Protein AF-A0A2A2K748-F1 (afdb_monomer_lite)

Sequence (245 aa):
MKVTNCFAIPFNENSRDVELDDTFNQQMIQMLKRATPTEQPVGWFYTSSDVTENCLIFHDYYNRILSDVAARKESPPLVLLTLDTTFQTDNKSRMPVRAYLRTKAGIPGGKDPHCAIFNPLKVELDAFPGECVAMKLITNALDSKRREVTMENGLEQLEKSTGQIIEWLERLLKYVNEVLSRDELPADATMGRKLIDIVNTAATHMQTEKLDSLVKNTLRDYMMISYLANLTKTQLQVHERMVSI

Organism: NCBI:txid2018661

Structure (mmCIF, N/CA/C/O backbone):
data_AF-A0A2A2K748-F1
#
_entry.id   AF-A0A2A2K748-F1
#
loop_
_atom_site.group_PDB
_atom_site.id
_atom_site.type_symbol
_atom_site.label_atom_id
_atom_site.label_alt_id
_atom_site.label_comp_id
_atom_site.label_asym_id
_atom_site.label_entity_id
_atom_site.label_seq_id
_atom_site.pdbx_PDB_ins_code
_atom_site.Cartn_x
_atom_site.Cartn_y
_atom_site.Cartn_z
_atom_site.occupancy
_atom_site.B_iso_or_equiv
_atom_site.auth_seq_id
_atom_site.auth_comp_id
_atom_site.auth_asym_id
_atom_site.auth_atom_id
_atom_site.pdbx_PDB_model_num
ATOM 1 N N . MET A 1 1 ? 14.940 -6.716 -0.470 1.00 78.56 1 MET A N 1
ATOM 2 C CA . MET A 1 1 ? 14.864 -5.620 -1.460 1.00 78.56 1 MET A CA 1
ATOM 3 C C . MET A 1 1 ? 13.489 -4.988 -1.327 1.00 78.56 1 MET A C 1
ATOM 5 O O . MET A 1 1 ? 12.531 -5.744 -1.263 1.00 78.56 1 MET A O 1
ATOM 9 N N . LYS A 1 2 ? 13.392 -3.660 -1.207 1.00 87.06 2 LYS A N 1
ATOM 10 C CA . LYS A 1 2 ? 12.119 -2.935 -1.067 1.00 87.06 2 LYS A CA 1
ATOM 11 C C . LYS A 1 2 ? 12.001 -1.956 -2.232 1.00 87.06 2 LYS A C 1
ATOM 13 O O . LYS A 1 2 ? 12.946 -1.211 -2.477 1.00 87.06 2 LYS A O 1
ATOM 18 N N . VAL A 1 3 ? 10.886 -2.007 -2.953 1.00 90.75 3 VAL A N 1
ATOM 19 C CA . VAL A 1 3 ? 10.561 -1.069 -4.036 1.00 90.75 3 VAL A CA 1
ATOM 20 C C . VAL A 1 3 ? 9.587 -0.048 -3.458 1.00 90.75 3 VAL A C 1
ATOM 22 O O . VAL A 1 3 ? 8.526 -0.435 -2.981 1.00 90.75 3 VAL A O 1
ATOM 25 N N . THR A 1 4 ? 9.976 1.225 -3.430 1.00 90.56 4 THR A N 1
ATOM 26 C CA . THR A 1 4 ? 9.207 2.320 -2.806 1.00 90.56 4 THR A CA 1
ATOM 27 C C . THR A 1 4 ? 8.507 3.214 -3.822 1.00 90.56 4 THR A C 1
ATOM 29 O O . THR A 1 4 ? 7.473 3.792 -3.508 1.00 90.56 4 THR A O 1
ATOM 32 N N . ASN A 1 5 ? 9.054 3.327 -5.033 1.00 91.69 5 ASN A N 1
ATOM 33 C CA . ASN A 1 5 ? 8.565 4.234 -6.062 1.00 91.69 5 ASN A CA 1
ATOM 34 C C . ASN A 1 5 ? 8.748 3.629 -7.464 1.00 91.69 5 ASN A C 1
ATOM 36 O O . ASN A 1 5 ? 9.614 2.775 -7.675 1.00 91.69 5 ASN A O 1
ATOM 40 N N . CYS A 1 6 ? 7.931 4.065 -8.422 1.00 92.69 6 CYS A N 1
ATOM 41 C CA . CYS A 1 6 ? 8.003 3.663 -9.823 1.00 92.69 6 CYS A CA 1
ATOM 42 C C . CYS A 1 6 ? 7.452 4.767 -10.739 1.00 92.69 6 CYS A C 1
ATOM 44 O O . CYS A 1 6 ? 6.669 5.612 -10.313 1.00 92.69 6 CYS A O 1
ATOM 46 N N . PHE A 1 7 ? 7.855 4.755 -12.009 1.00 94.00 7 PHE A N 1
ATOM 47 C CA . PHE A 1 7 ? 7.335 5.655 -13.036 1.00 94.00 7 PHE A CA 1
ATOM 48 C C . PHE A 1 7 ? 7.226 4.919 -14.371 1.00 94.00 7 PHE A C 1
ATOM 50 O O . PHE A 1 7 ? 7.994 3.996 -14.638 1.00 94.00 7 PHE A O 1
ATOM 57 N N . ALA A 1 8 ? 6.264 5.317 -15.201 1.00 92.31 8 ALA A N 1
ATOM 58 C CA . ALA A 1 8 ? 6.065 4.738 -16.524 1.00 92.31 8 ALA A CA 1
ATOM 59 C C . ALA A 1 8 ? 6.861 5.504 -17.589 1.00 92.31 8 ALA A C 1
ATOM 61 O O . ALA A 1 8 ? 7.067 6.713 -17.473 1.00 92.31 8 ALA A O 1
ATOM 62 N N . ILE A 1 9 ? 7.275 4.790 -18.634 1.00 91.31 9 ILE A N 1
ATOM 63 C CA . ILE A 1 9 ? 8.022 5.332 -19.771 1.00 91.31 9 ILE A CA 1
ATOM 64 C C . ILE A 1 9 ? 7.273 4.956 -21.049 1.00 91.31 9 ILE A C 1
ATOM 66 O O . ILE A 1 9 ? 6.822 3.813 -21.155 1.00 91.31 9 ILE A O 1
ATOM 70 N N . PRO A 1 10 ? 7.131 5.875 -22.018 1.00 88.94 10 PRO A N 1
ATOM 71 C CA . PRO A 1 10 ? 6.620 5.529 -23.335 1.00 88.94 10 PRO A CA 1
ATOM 72 C C . PRO A 1 10 ? 7.532 4.499 -24.011 1.00 88.94 10 PRO A C 1
ATOM 74 O O . PRO A 1 10 ? 8.745 4.690 -24.100 1.00 88.94 10 PRO A O 1
ATOM 77 N N . PHE A 1 11 ? 6.944 3.415 -24.501 1.00 87.00 11 PHE A N 1
ATOM 78 C CA . PHE A 1 11 ? 7.646 2.395 -25.271 1.00 87.00 11 PHE A CA 1
ATOM 79 C C . PHE A 1 11 ? 6.790 1.971 -26.462 1.00 87.00 11 PHE A C 1
ATOM 81 O O . PHE A 1 11 ? 5.563 2.104 -26.435 1.00 87.00 11 PHE A O 1
ATOM 88 N N . ASN A 1 12 ? 7.440 1.466 -27.505 1.00 84.69 12 ASN A N 1
ATOM 89 C CA . ASN A 1 12 ? 6.781 0.906 -28.675 1.00 84.69 12 ASN A CA 1
ATOM 90 C C . ASN A 1 12 ? 7.242 -0.540 -28.875 1.00 84.69 12 ASN A C 1
ATOM 92 O O . ASN A 1 12 ? 8.438 -0.825 -28.882 1.00 84.69 12 ASN A O 1
ATOM 96 N N . GLU A 1 13 ? 6.280 -1.447 -29.030 1.00 77.94 13 GLU A N 1
ATOM 97 C CA . GLU A 1 13 ? 6.512 -2.887 -29.193 1.00 77.94 13 GLU A CA 1
ATOM 98 C C . GLU A 1 13 ? 6.052 -3.398 -30.572 1.00 77.94 13 GLU A C 1
ATOM 100 O O . GLU A 1 13 ? 5.964 -4.604 -30.801 1.00 77.94 13 GLU A O 1
ATOM 105 N N . ASN A 1 14 ? 5.749 -2.501 -31.520 1.00 72.56 14 ASN A N 1
ATOM 106 C CA . ASN A 1 14 ? 5.278 -2.878 -32.852 1.00 72.56 14 ASN A CA 1
ATOM 107 C C . ASN A 1 14 ? 6.385 -3.557 -33.689 1.00 72.56 14 ASN A C 1
ATOM 109 O O . ASN A 1 14 ? 7.017 -2.943 -34.533 1.00 72.56 14 ASN A O 1
ATOM 113 N N . SER A 1 15 ? 6.531 -4.869 -33.478 1.00 55.97 15 SER A N 1
ATOM 114 C CA . SER A 1 15 ? 7.204 -5.892 -34.296 1.00 55.97 15 SER A CA 1
ATOM 115 C C . SER A 1 15 ? 8.649 -5.607 -34.749 1.00 55.97 15 SER A C 1
ATOM 117 O O . SER A 1 15 ? 8.891 -4.959 -35.762 1.00 55.97 15 SER A O 1
ATOM 119 N N . ARG A 1 16 ? 9.580 -6.293 -34.066 1.00 60.22 16 ARG A N 1
ATOM 120 C CA . ARG A 1 16 ? 11.051 -6.394 -34.232 1.00 60.22 16 ARG A CA 1
ATOM 121 C C . ARG A 1 16 ? 11.885 -5.229 -33.720 1.00 60.22 16 ARG A C 1
ATOM 123 O O . ARG A 1 16 ? 12.902 -5.506 -33.089 1.00 60.22 16 ARG A O 1
ATOM 130 N N . ASP A 1 17 ? 11.436 -3.995 -33.897 1.00 67.56 17 ASP A N 1
ATOM 131 C CA . ASP A 1 17 ? 12.145 -2.832 -33.364 1.00 67.56 17 ASP A CA 1
ATOM 132 C C . ASP A 1 17 ? 11.435 -2.338 -32.106 1.00 67.56 17 ASP A C 1
ATOM 134 O O . ASP A 1 17 ? 10.442 -1.615 -32.140 1.00 67.56 17 ASP A O 1
ATOM 138 N N . VAL A 1 18 ? 11.928 -2.828 -30.970 1.00 76.12 18 VAL A N 1
ATOM 139 C CA . VAL A 1 18 ? 11.492 -2.383 -29.652 1.00 76.12 18 VAL A CA 1
ATOM 140 C C . VAL A 1 18 ? 12.181 -1.058 -29.348 1.00 76.12 18 VAL A C 1
ATOM 142 O O . VAL A 1 18 ? 13.404 -1.008 -29.210 1.00 76.12 18 VAL A O 1
ATOM 145 N N . GLU A 1 19 ? 11.397 0.007 -29.215 1.00 81.69 19 GLU A N 1
ATOM 146 C CA . GLU A 1 19 ? 11.906 1.351 -28.946 1.00 81.69 19 GLU A CA 1
ATOM 147 C C . GLU A 1 19 ? 11.495 1.819 -27.548 1.00 81.69 19 GLU A C 1
ATOM 149 O O . GLU A 1 19 ? 10.339 1.695 -27.135 1.00 81.69 19 GLU A O 1
ATOM 154 N N . LEU A 1 20 ? 12.462 2.380 -26.822 1.00 86.44 20 LEU A N 1
ATOM 155 C CA . LEU A 1 20 ? 12.275 2.988 -25.509 1.00 86.44 20 LEU A CA 1
ATOM 156 C C . LEU A 1 20 ? 12.915 4.376 -25.529 1.00 86.44 20 LEU A C 1
ATOM 158 O O . LEU A 1 20 ? 14.042 4.536 -26.004 1.00 86.44 20 LEU A O 1
ATOM 162 N N . ASP A 1 21 ? 12.203 5.376 -25.011 1.00 89.56 21 ASP A N 1
ATOM 163 C CA . ASP A 1 21 ? 12.726 6.739 -24.905 1.00 89.56 21 ASP A CA 1
ATOM 164 C C . ASP A 1 21 ? 13.799 6.845 -23.805 1.00 89.56 21 ASP A C 1
ATOM 166 O O . ASP A 1 21 ? 13.522 7.102 -22.627 1.00 89.56 21 ASP A O 1
ATOM 170 N N . ASP A 1 22 ? 15.053 6.622 -24.203 1.00 89.31 22 ASP A N 1
ATOM 171 C CA . ASP A 1 22 ? 16.216 6.694 -23.317 1.00 89.31 22 ASP A CA 1
ATOM 172 C C . ASP A 1 22 ? 16.423 8.099 -22.736 1.00 89.31 22 ASP A C 1
ATOM 174 O O . ASP A 1 22 ? 16.821 8.244 -21.578 1.00 89.31 22 ASP A O 1
ATOM 178 N N . THR A 1 23 ? 16.087 9.140 -23.502 1.00 91.25 23 THR A N 1
ATOM 179 C CA . THR A 1 23 ? 16.258 10.531 -23.063 1.00 91.25 23 THR A CA 1
ATOM 180 C C . THR A 1 23 ? 15.302 10.839 -21.918 1.00 91.25 23 THR A C 1
ATOM 182 O O . THR A 1 23 ? 15.720 11.365 -20.883 1.00 91.25 23 THR A O 1
ATOM 185 N N . PHE A 1 24 ? 14.032 10.456 -22.069 1.00 92.88 24 PHE A N 1
ATOM 186 C CA . PHE A 1 24 ? 13.032 10.608 -21.017 1.00 92.88 24 PHE A CA 1
ATOM 187 C C . PHE A 1 24 ? 13.397 9.801 -19.766 1.00 92.88 24 PHE A C 1
ATOM 189 O O . PHE A 1 24 ? 13.332 10.322 -18.649 1.00 92.88 24 PHE A O 1
ATOM 196 N N . ASN A 1 25 ? 13.841 8.551 -19.939 1.00 92.12 25 ASN A N 1
ATOM 197 C CA . ASN A 1 25 ? 14.243 7.696 -18.824 1.00 92.12 25 ASN A CA 1
ATOM 198 C C . ASN A 1 25 ? 15.382 8.321 -18.002 1.00 92.12 25 ASN A C 1
ATOM 200 O O . ASN A 1 25 ? 15.286 8.443 -16.778 1.00 92.12 25 ASN A O 1
ATOM 204 N N . GLN A 1 26 ? 16.446 8.778 -18.669 1.00 90.75 26 GLN A N 1
ATOM 205 C CA . GLN A 1 26 ? 17.588 9.403 -18.002 1.00 90.75 26 GLN A CA 1
ATOM 206 C C . GLN A 1 26 ? 17.195 10.689 -17.266 1.00 90.75 26 GLN A C 1
ATOM 208 O O . GLN A 1 26 ? 17.622 10.895 -16.127 1.00 90.75 26 GLN A O 1
ATOM 213 N N . GLN A 1 27 ? 16.355 11.532 -17.875 1.00 92.75 27 GLN A N 1
ATOM 214 C CA . GLN A 1 27 ? 15.842 12.743 -17.230 1.00 92.75 27 GLN A CA 1
ATOM 215 C C . GLN A 1 27 ? 15.045 12.409 -15.964 1.00 92.75 27 GLN A C 1
ATOM 217 O O . GLN A 1 27 ? 15.285 13.005 -14.912 1.00 92.75 27 GLN A O 1
ATOM 222 N N . MET A 1 28 ? 14.154 11.418 -16.027 1.00 92.50 28 MET A N 1
ATOM 223 C CA . MET A 1 28 ? 13.339 11.021 -14.880 1.00 92.50 28 MET A CA 1
ATOM 224 C C . MET A 1 28 ? 14.184 10.434 -13.744 1.00 92.50 28 MET A C 1
ATOM 226 O O . MET A 1 28 ? 14.001 10.804 -12.583 1.00 92.50 28 MET A O 1
ATOM 230 N N . ILE A 1 29 ? 15.169 9.585 -14.062 1.00 90.06 29 ILE A N 1
ATOM 231 C CA . ILE A 1 29 ? 16.117 9.053 -13.070 1.00 90.06 29 ILE A CA 1
ATOM 232 C C . ILE A 1 29 ? 16.878 10.197 -12.386 1.00 90.06 29 ILE A C 1
ATOM 234 O O . ILE A 1 29 ? 17.038 10.185 -11.164 1.00 90.06 29 ILE A O 1
ATOM 238 N N . GLN A 1 30 ? 17.328 11.206 -13.138 1.00 90.25 30 GLN A N 1
ATOM 239 C CA . GLN A 1 30 ? 18.006 12.375 -12.567 1.00 90.25 30 GLN A CA 1
ATOM 240 C C . GLN A 1 30 ? 17.080 13.204 -11.667 1.00 90.25 30 GLN A C 1
ATOM 242 O O . GLN A 1 30 ? 17.504 13.639 -10.593 1.00 90.25 30 GLN A O 1
ATOM 247 N N . MET A 1 31 ? 15.820 13.402 -12.066 1.00 92.12 31 MET A N 1
ATOM 248 C CA . MET A 1 31 ? 14.825 14.116 -11.261 1.00 92.12 31 MET A CA 1
ATOM 249 C C . MET A 1 31 ? 14.523 13.387 -9.951 1.00 92.12 31 MET A C 1
ATOM 251 O O . MET A 1 31 ? 14.569 14.009 -8.888 1.00 92.12 31 MET A O 1
ATOM 255 N N . LEU A 1 32 ? 14.290 12.073 -10.005 1.00 91.81 32 LEU A N 1
ATOM 256 C CA . LEU A 1 32 ? 14.062 11.255 -8.813 1.00 91.81 32 LEU A CA 1
ATOM 257 C C . LEU A 1 32 ? 15.288 11.249 -7.904 1.00 91.81 32 LEU A C 1
ATOM 259 O O . LEU A 1 32 ? 15.157 11.501 -6.715 1.00 91.81 32 LEU A O 1
ATOM 263 N N . LYS A 1 33 ? 16.499 11.113 -8.453 1.00 89.50 33 LYS A N 1
ATOM 264 C CA . LYS A 1 33 ? 17.737 11.196 -7.664 1.00 89.50 33 LYS A CA 1
ATOM 265 C C . LYS A 1 33 ? 17.924 12.555 -6.978 1.00 89.50 33 LYS A C 1
ATOM 267 O O . LYS A 1 33 ? 18.552 12.626 -5.924 1.00 89.50 33 LYS A O 1
ATOM 272 N N . ARG A 1 34 ? 17.398 13.640 -7.558 1.00 91.44 34 ARG A N 1
ATOM 273 C CA . ARG A 1 34 ? 17.403 14.973 -6.934 1.00 91.44 34 ARG A CA 1
ATOM 274 C C . ARG A 1 34 ? 16.352 15.097 -5.828 1.00 91.44 34 ARG A C 1
ATOM 276 O O . ARG A 1 34 ? 16.629 15.752 -4.827 1.00 91.44 34 ARG A O 1
ATOM 283 N N . ALA A 1 35 ? 15.173 14.507 -6.012 1.00 93.50 35 ALA A N 1
ATOM 284 C CA . ALA A 1 35 ? 14.092 14.531 -5.027 1.00 93.50 35 ALA A CA 1
ATOM 285 C C . ALA A 1 35 ? 14.378 13.608 -3.830 1.00 93.50 35 ALA A C 1
ATOM 287 O O . ALA A 1 35 ? 14.216 14.012 -2.680 1.00 93.50 35 ALA A O 1
ATOM 288 N N . THR A 1 36 ? 14.852 12.393 -4.101 1.00 91.00 36 THR A N 1
ATOM 289 C CA . THR A 1 36 ? 15.132 11.333 -3.128 1.00 91.00 36 THR A CA 1
ATOM 290 C C . THR A 1 36 ? 16.522 10.721 -3.379 1.00 91.00 36 THR A C 1
ATOM 292 O O . THR A 1 36 ? 16.648 9.637 -3.947 1.00 91.00 36 THR A O 1
ATOM 295 N N . PRO A 1 37 ? 17.614 11.363 -2.909 1.00 88.12 37 PRO A N 1
ATOM 296 C CA . PRO A 1 37 ? 18.990 10.913 -3.177 1.00 88.12 37 PRO A CA 1
ATOM 297 C C . PRO A 1 37 ? 19.349 9.527 -2.626 1.00 88.12 37 PRO A C 1
ATOM 299 O O . PRO A 1 37 ? 20.361 8.946 -3.017 1.00 88.12 37 PRO A O 1
ATOM 302 N N . THR A 1 38 ? 18.560 9.017 -1.679 1.00 88.12 38 THR A N 1
ATOM 303 C CA . THR A 1 38 ? 18.722 7.687 -1.080 1.00 88.12 38 THR A CA 1
ATOM 304 C C . THR A 1 38 ? 18.179 6.568 -1.960 1.00 88.12 38 THR A C 1
ATOM 306 O O . THR A 1 38 ? 18.534 5.408 -1.752 1.00 88.12 38 THR A O 1
ATOM 309 N N . GLU A 1 39 ? 17.296 6.893 -2.904 1.00 87.75 39 GLU A N 1
ATOM 310 C CA . GLU A 1 39 ? 16.703 5.921 -3.811 1.00 87.75 39 GLU A CA 1
ATOM 311 C C . GLU A 1 39 ? 17.620 5.689 -5.013 1.00 87.75 39 GLU A C 1
ATOM 313 O O . GLU A 1 39 ? 18.270 6.596 -5.537 1.00 87.75 39 GLU A O 1
ATOM 318 N N . GLN A 1 40 ? 17.677 4.437 -5.453 1.00 87.38 40 GLN A N 1
ATOM 319 C CA . GLN A 1 40 ? 18.393 4.034 -6.655 1.00 87.38 40 GLN A CA 1
ATOM 320 C C . GLN A 1 40 ? 17.462 3.188 -7.521 1.00 87.38 40 GLN A C 1
ATOM 322 O O . GLN A 1 40 ? 16.589 2.514 -6.968 1.00 87.38 40 GLN A O 1
ATOM 327 N N . PRO A 1 41 ? 17.626 3.185 -8.853 1.00 89.62 41 PRO A N 1
ATOM 328 C CA . PRO A 1 41 ? 16.868 2.281 -9.700 1.00 89.62 41 PRO A CA 1
ATOM 329 C C . PRO A 1 41 ? 17.209 0.832 -9.334 1.00 89.62 41 PRO A C 1
ATOM 331 O O . PRO A 1 41 ? 18.349 0.515 -8.990 1.00 89.62 41 PRO A O 1
ATOM 334 N N . VAL A 1 42 ? 16.211 -0.045 -9.377 1.00 90.50 42 VAL A N 1
ATOM 335 C CA . VAL A 1 42 ? 16.357 -1.438 -8.926 1.00 90.50 42 VAL A CA 1
ATOM 336 C C . VAL A 1 42 ? 15.735 -2.467 -9.873 1.00 90.50 42 VAL A C 1
ATOM 338 O O . VAL A 1 42 ? 15.889 -3.673 -9.689 1.00 90.50 42 VAL A O 1
ATOM 341 N N . GLY A 1 43 ? 15.001 -2.007 -10.880 1.00 92.44 43 GLY A N 1
ATOM 342 C CA . GLY A 1 43 ? 14.133 -2.856 -11.675 1.00 92.44 43 GLY A CA 1
ATOM 343 C C . GLY A 1 43 ? 13.355 -2.076 -12.717 1.00 92.44 43 GLY A C 1
ATOM 344 O O . GLY A 1 43 ? 13.455 -0.852 -12.800 1.00 92.44 43 GLY A O 1
ATOM 345 N N . TRP A 1 44 ? 12.551 -2.810 -13.472 1.00 93.25 44 TRP A N 1
ATOM 346 C CA . TRP A 1 44 ? 11.553 -2.278 -14.392 1.00 93.25 44 TRP A CA 1
ATOM 347 C C . TRP A 1 44 ? 10.280 -3.115 -14.287 1.00 93.25 44 TRP A C 1
ATOM 349 O O . TRP A 1 44 ? 10.303 -4.241 -13.779 1.00 93.25 44 TRP A O 1
ATOM 359 N N . PHE A 1 45 ? 9.159 -2.549 -14.724 1.00 93.19 45 PHE A N 1
ATOM 360 C CA . PHE A 1 45 ? 7.871 -3.227 -14.695 1.00 93.19 45 PHE A CA 1
ATOM 361 C C . PHE A 1 45 ? 7.204 -3.223 -16.067 1.00 93.19 45 PHE A C 1
ATOM 363 O O . PHE A 1 45 ? 7.477 -2.356 -16.894 1.00 93.19 45 PHE A O 1
ATOM 370 N N . TYR A 1 46 ? 6.332 -4.201 -16.296 1.00 89.88 46 TYR A N 1
ATOM 371 C CA . TYR A 1 46 ? 5.652 -4.403 -17.569 1.00 89.88 46 TYR A CA 1
ATOM 372 C C . TYR A 1 46 ? 4.227 -4.920 -17.358 1.00 89.88 46 TYR A C 1
ATOM 374 O O . TYR A 1 46 ? 3.975 -5.762 -16.495 1.00 89.88 46 TYR A O 1
ATOM 382 N N . THR A 1 47 ? 3.276 -4.399 -18.130 1.00 88.44 47 THR A N 1
ATOM 383 C CA . THR A 1 47 ? 1.841 -4.689 -17.989 1.00 88.44 47 THR A CA 1
ATOM 384 C C . THR A 1 47 ? 1.419 -5.876 -18.857 1.00 88.44 47 THR A C 1
ATOM 386 O O . THR A 1 47 ? 0.647 -5.718 -19.800 1.00 88.44 47 THR A O 1
ATOM 389 N N . SER A 1 48 ? 1.947 -7.060 -18.552 1.00 84.12 48 SER A N 1
ATOM 390 C CA . SER A 1 48 ? 1.565 -8.332 -19.178 1.00 84.12 48 SER A CA 1
ATOM 391 C C . SER A 1 48 ? 1.483 -9.438 -18.129 1.00 84.12 48 SER A C 1
ATOM 393 O O . SER A 1 48 ? 2.167 -9.389 -17.103 1.00 84.12 48 SER A O 1
ATOM 395 N N . SER A 1 49 ? 0.655 -10.453 -18.384 1.00 77.62 49 SER A N 1
ATOM 396 C CA . SER A 1 49 ? 0.544 -11.645 -17.536 1.00 77.62 49 SER A CA 1
ATOM 397 C C . SER A 1 49 ? 1.798 -12.521 -17.585 1.00 77.62 49 SER A C 1
ATOM 399 O O . SER A 1 49 ? 2.145 -13.147 -16.575 1.00 77.62 49 SER A O 1
ATOM 401 N N . ASP A 1 50 ? 2.466 -12.541 -18.742 1.00 79.94 50 ASP A N 1
ATOM 402 C CA . ASP A 1 50 ? 3.551 -13.460 -19.075 1.00 79.94 50 ASP A CA 1
ATOM 403 C C . ASP A 1 50 ? 4.776 -12.732 -19.640 1.00 79.94 50 ASP A C 1
ATOM 405 O O . ASP A 1 50 ? 4.687 -11.636 -20.203 1.00 79.94 50 ASP A O 1
ATOM 409 N N . VAL A 1 51 ? 5.937 -13.367 -19.466 1.00 84.62 51 VAL A N 1
ATOM 410 C CA . VAL A 1 51 ? 7.234 -12.860 -19.924 1.00 84.62 51 VAL A CA 1
ATOM 411 C C . VAL A 1 51 ? 7.389 -13.163 -21.415 1.00 84.62 51 VAL A C 1
ATOM 413 O O . VAL A 1 51 ? 7.457 -14.325 -21.811 1.00 84.62 51 VAL A O 1
ATOM 416 N N . THR A 1 52 ? 7.450 -12.116 -22.233 1.00 83.50 52 THR A N 1
ATOM 417 C CA . THR A 1 52 ? 7.642 -12.197 -23.689 1.00 83.50 52 THR A CA 1
ATOM 418 C C . THR A 1 52 ? 9.128 -12.207 -24.065 1.00 83.50 52 THR A C 1
ATOM 420 O O . THR A 1 52 ? 9.991 -11.870 -23.254 1.00 83.50 52 THR A O 1
ATOM 423 N N . GLU A 1 53 ? 9.459 -12.548 -25.313 1.00 81.06 53 GLU A N 1
ATOM 424 C CA . GLU A 1 53 ? 10.847 -12.520 -25.813 1.00 81.06 53 GLU A CA 1
ATOM 425 C C . GLU A 1 53 ? 11.461 -11.109 -25.752 1.00 81.06 53 GLU A C 1
ATOM 427 O O . GLU A 1 53 ? 12.630 -10.948 -25.393 1.00 81.06 53 GLU A O 1
ATOM 432 N N . ASN A 1 54 ? 10.646 -10.075 -25.986 1.00 83.25 54 ASN A N 1
ATOM 433 C CA . ASN A 1 54 ? 11.047 -8.667 -25.913 1.00 83.25 54 ASN A CA 1
ATOM 434 C C . ASN A 1 54 ? 11.533 -8.257 -24.513 1.00 83.25 54 ASN A C 1
ATOM 436 O O . ASN A 1 54 ? 12.322 -7.320 -24.377 1.00 83.25 54 ASN A O 1
ATOM 440 N N . CYS A 1 55 ? 11.142 -8.995 -23.465 1.00 86.69 55 CYS A N 1
ATOM 441 C CA . CYS A 1 55 ? 11.614 -8.749 -22.105 1.00 86.69 55 CYS A CA 1
ATOM 442 C C . CYS A 1 55 ? 13.138 -8.873 -21.982 1.00 86.69 55 CYS A C 1
ATOM 444 O O . CYS A 1 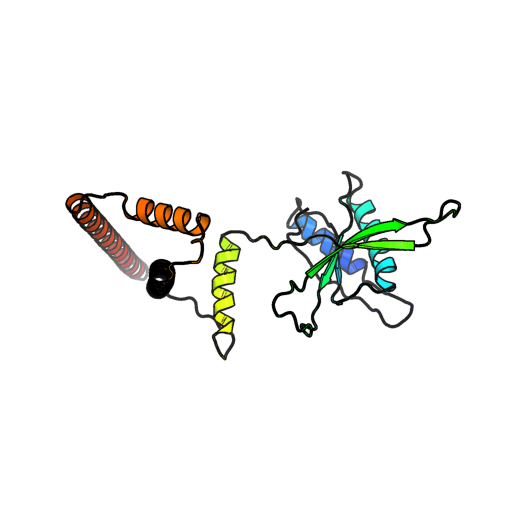55 ? 13.728 -8.207 -21.134 1.00 86.69 55 CYS A O 1
ATOM 446 N N . LEU A 1 56 ? 13.794 -9.686 -22.819 1.00 86.12 56 LEU A N 1
ATOM 447 C CA . LEU A 1 56 ? 15.256 -9.797 -22.844 1.00 86.12 56 LEU A CA 1
ATOM 448 C C . LEU A 1 56 ? 15.915 -8.475 -23.245 1.00 86.12 56 LEU A C 1
ATOM 450 O O . LEU A 1 56 ? 16.846 -8.034 -22.574 1.00 86.12 56 LEU A O 1
ATOM 454 N N . ILE A 1 57 ? 15.384 -7.828 -24.286 1.00 86.62 57 ILE A N 1
ATOM 455 C CA . ILE A 1 57 ? 15.906 -6.573 -24.841 1.00 86.62 57 ILE A CA 1
ATOM 456 C C . ILE A 1 57 ? 15.805 -5.464 -23.789 1.00 86.62 57 ILE A C 1
ATOM 458 O O . ILE A 1 57 ? 16.798 -4.803 -23.473 1.00 86.62 57 ILE A O 1
ATOM 462 N N . PHE A 1 58 ? 14.631 -5.314 -23.169 1.00 89.00 58 PHE A N 1
ATOM 463 C CA . PHE A 1 58 ? 14.430 -4.346 -22.089 1.00 89.00 58 PHE A CA 1
ATOM 464 C C . PHE A 1 58 ? 15.307 -4.644 -20.871 1.00 89.00 58 PHE A C 1
ATOM 466 O O . PHE A 1 58 ? 15.887 -3.737 -20.273 1.00 89.00 58 PHE A O 1
ATOM 473 N N . HIS A 1 59 ? 15.442 -5.919 -20.502 1.00 89.81 59 HIS A N 1
ATOM 474 C CA . HIS A 1 59 ? 16.256 -6.303 -19.359 1.00 89.81 59 HIS A CA 1
ATOM 475 C C . HIS A 1 59 ? 17.742 -5.998 -19.584 1.00 89.81 59 HIS A C 1
ATOM 477 O O . HIS A 1 59 ? 18.403 -5.530 -18.659 1.00 89.81 59 HIS A O 1
ATOM 483 N N . ASP A 1 60 ? 18.268 -6.208 -20.793 1.00 88.06 60 ASP A N 1
ATOM 484 C CA . ASP A 1 60 ? 19.642 -5.835 -21.139 1.00 88.06 60 ASP A CA 1
ATOM 485 C C . ASP A 1 60 ? 19.841 -4.308 -21.127 1.00 88.06 60 ASP A C 1
ATOM 487 O O . ASP A 1 60 ? 20.841 -3.827 -20.584 1.00 88.06 60 ASP A O 1
ATOM 491 N N . TYR A 1 61 ? 18.863 -3.540 -21.621 1.00 89.62 61 TYR A N 1
ATOM 492 C CA . TYR A 1 61 ? 18.867 -2.074 -21.559 1.00 89.62 61 TYR A CA 1
ATOM 493 C C . TYR A 1 61 ? 18.950 -1.546 -20.115 1.00 89.62 61 TYR A C 1
ATOM 495 O O . TYR A 1 61 ? 19.855 -0.773 -19.786 1.00 89.62 61 TYR A O 1
ATOM 503 N N . TYR A 1 62 ? 18.066 -2.002 -19.222 1.00 90.38 62 TYR A N 1
ATOM 504 C CA . TYR A 1 62 ? 18.081 -1.566 -17.821 1.00 90.38 62 TYR A CA 1
ATOM 505 C C . TYR A 1 62 ? 19.296 -2.079 -17.052 1.00 90.38 62 TYR A C 1
ATOM 507 O O . TYR A 1 62 ? 19.779 -1.394 -16.151 1.00 90.38 62 TYR A O 1
ATOM 515 N N . ASN A 1 63 ? 19.837 -3.243 -17.414 1.00 88.50 63 ASN A N 1
ATOM 516 C CA . ASN A 1 63 ? 21.067 -3.744 -16.810 1.00 88.50 63 ASN A CA 1
ATOM 517 C C . ASN A 1 63 ? 22.267 -2.838 -17.146 1.00 88.50 63 ASN A C 1
ATOM 519 O O . ASN A 1 63 ? 23.103 -2.577 -16.277 1.00 88.50 63 ASN A O 1
ATOM 523 N N . ARG A 1 64 ? 22.325 -2.293 -18.373 1.00 87.06 64 ARG A N 1
ATOM 524 C CA . ARG A 1 64 ? 23.324 -1.280 -18.757 1.00 87.06 64 ARG A CA 1
ATOM 525 C C . ARG A 1 64 ? 23.166 -0.003 -17.930 1.00 87.06 64 ARG A C 1
ATOM 527 O O . ARG A 1 64 ? 24.136 0.444 -17.329 1.00 87.06 64 ARG A O 1
ATOM 534 N N . ILE A 1 65 ? 21.945 0.522 -17.816 1.00 85.50 65 ILE A N 1
ATOM 535 C CA . ILE A 1 65 ? 21.677 1.733 -17.020 1.00 85.50 65 ILE A CA 1
ATOM 536 C C . ILE A 1 65 ? 22.061 1.543 -15.555 1.00 85.50 65 ILE A C 1
ATOM 538 O O . ILE A 1 65 ? 22.701 2.412 -14.967 1.00 85.50 65 ILE A O 1
ATOM 542 N N . LEU A 1 66 ? 21.684 0.414 -14.949 1.00 84.38 66 LEU A N 1
ATOM 543 C CA . LEU A 1 66 ? 22.060 0.126 -13.568 1.00 84.38 66 LEU A CA 1
ATOM 544 C C . LEU A 1 66 ? 23.572 0.075 -13.391 1.00 84.38 66 LEU A C 1
ATOM 546 O O . LEU A 1 66 ? 24.067 0.603 -12.401 1.00 84.38 66 LEU A O 1
ATOM 550 N N . SER A 1 67 ? 24.295 -0.514 -14.344 1.00 81.62 67 SER A N 1
ATOM 551 C CA . SER A 1 67 ? 25.758 -0.567 -14.305 1.00 81.62 67 SER A CA 1
ATOM 552 C C . SER A 1 67 ? 26.369 0.840 -14.346 1.00 81.62 67 SER A C 1
ATOM 554 O O . SER A 1 67 ? 27.263 1.138 -13.554 1.00 81.62 67 SER A O 1
ATOM 556 N N . ASP A 1 68 ? 25.837 1.730 -15.189 1.00 79.31 68 ASP A N 1
ATOM 557 C CA . ASP A 1 68 ? 26.305 3.118 -15.301 1.00 79.31 68 ASP A CA 1
ATOM 558 C C . ASP A 1 68 ? 26.012 3.929 -14.028 1.00 79.31 68 ASP A C 1
ATOM 560 O O . ASP A 1 68 ? 26.846 4.700 -13.545 1.00 79.31 68 ASP A O 1
ATOM 564 N N . VAL A 1 69 ? 24.832 3.732 -13.432 1.00 73.50 69 VAL A N 1
ATOM 565 C CA . VAL A 1 69 ? 24.411 4.442 -12.214 1.00 73.50 69 VAL A CA 1
ATOM 566 C C . VAL A 1 69 ? 25.129 3.909 -10.967 1.00 73.50 69 VAL A C 1
ATOM 568 O O . VAL A 1 69 ? 25.430 4.683 -10.051 1.00 73.50 69 VAL A O 1
ATOM 571 N N . ALA A 1 70 ? 25.427 2.609 -10.927 1.00 66.62 70 ALA A N 1
ATOM 572 C CA . ALA A 1 70 ? 26.015 1.912 -9.786 1.00 66.62 70 ALA A CA 1
ATOM 573 C C . ALA A 1 70 ? 27.551 1.910 -9.768 1.00 66.62 70 ALA A C 1
ATOM 575 O O . ALA A 1 70 ? 28.133 1.250 -8.913 1.00 66.62 70 ALA A O 1
ATOM 576 N N . ALA A 1 71 ? 28.228 2.708 -10.603 1.00 60.44 71 ALA A N 1
ATOM 577 C CA . ALA A 1 71 ? 29.695 2.825 -10.660 1.00 60.44 71 ALA A CA 1
ATOM 578 C C . ALA A 1 71 ? 30.403 3.169 -9.317 1.00 60.44 71 ALA A C 1
ATOM 580 O O . ALA A 1 71 ? 31.620 3.340 -9.279 1.00 60.44 71 ALA A O 1
ATOM 581 N N . ARG A 1 72 ? 29.666 3.300 -8.203 1.00 55.69 72 ARG A N 1
ATOM 582 C CA . ARG A 1 72 ? 30.169 3.610 -6.857 1.00 55.69 72 ARG A CA 1
ATOM 583 C C . ARG A 1 72 ? 29.760 2.607 -5.757 1.00 55.69 72 ARG A C 1
ATOM 585 O O . ARG A 1 72 ? 30.188 2.804 -4.623 1.00 55.69 72 ARG A O 1
ATOM 592 N N . LYS A 1 73 ? 28.946 1.570 -6.024 1.00 57.84 73 LYS A N 1
ATOM 593 C CA . LYS A 1 73 ? 28.467 0.595 -5.011 1.00 57.84 73 LYS A CA 1
ATOM 594 C C . LYS A 1 73 ? 28.030 -0.725 -5.667 1.00 57.84 73 LYS A C 1
ATOM 596 O O . LYS A 1 73 ? 27.653 -0.704 -6.829 1.00 57.84 73 LYS A O 1
ATOM 601 N N . GLU A 1 74 ? 28.042 -1.848 -4.939 1.00 62.50 74 GLU A N 1
ATOM 602 C CA . GLU A 1 74 ? 27.442 -3.111 -5.417 1.00 62.50 74 GLU A CA 1
ATOM 603 C C . GLU A 1 74 ? 26.043 -2.856 -5.997 1.00 62.50 74 GLU A C 1
ATOM 605 O O . GLU A 1 74 ? 25.147 -2.370 -5.298 1.00 62.50 74 GLU A O 1
ATOM 610 N N . SER A 1 75 ? 25.874 -3.152 -7.288 1.00 67.38 75 SER A N 1
ATOM 611 C CA . SER A 1 75 ? 24.603 -2.973 -7.976 1.00 67.38 75 SER A CA 1
ATOM 612 C C . SER A 1 75 ? 23.616 -4.030 -7.480 1.00 67.38 75 SER A C 1
ATOM 614 O O . SER A 1 75 ? 23.931 -5.224 -7.547 1.00 67.38 75 SER A O 1
ATOM 616 N N . PRO A 1 76 ? 22.424 -3.639 -6.997 1.00 74.94 76 PRO A N 1
ATOM 617 C CA . PRO A 1 76 ? 21.406 -4.611 -6.634 1.00 74.94 76 PRO A CA 1
ATOM 618 C C . PRO A 1 76 ? 21.009 -5.445 -7.864 1.00 74.94 76 PRO A C 1
ATOM 620 O O . PRO A 1 76 ? 21.095 -4.953 -8.993 1.00 74.94 76 PRO A O 1
ATOM 623 N N . PRO A 1 77 ? 20.556 -6.695 -7.671 1.00 84.75 77 PRO A N 1
ATOM 624 C CA . PRO A 1 77 ? 20.062 -7.504 -8.776 1.00 84.75 77 PRO A CA 1
ATOM 625 C C . PRO A 1 77 ? 18.869 -6.816 -9.454 1.00 84.75 77 PRO A C 1
ATOM 627 O O . PRO A 1 77 ? 17.955 -6.349 -8.772 1.00 84.75 77 PRO A O 1
ATOM 630 N N . LEU A 1 78 ? 18.871 -6.778 -10.791 1.00 90.44 78 LEU A N 1
ATOM 631 C CA . LEU A 1 78 ? 17.788 -6.196 -11.584 1.00 90.44 78 LEU A CA 1
ATOM 632 C C . LEU A 1 78 ? 16.536 -7.077 -11.498 1.00 90.44 78 LEU A C 1
ATOM 634 O O . LEU A 1 78 ? 16.540 -8.218 -11.969 1.00 90.44 78 LEU A O 1
ATOM 638 N N . VAL A 1 79 ? 15.458 -6.537 -10.931 1.00 92.62 79 VAL A N 1
ATOM 639 C CA . VAL A 1 79 ? 14.171 -7.242 -10.820 1.00 92.62 79 VAL A CA 1
ATOM 640 C C . VAL A 1 79 ? 13.204 -6.787 -11.909 1.00 92.62 79 VAL A C 1
ATOM 642 O O . VAL A 1 79 ? 13.036 -5.594 -12.150 1.00 92.62 79 VAL A O 1
ATOM 645 N N . LEU A 1 80 ? 12.548 -7.755 -12.550 1.00 93.19 80 LEU A N 1
ATOM 646 C CA . LEU A 1 80 ? 11.418 -7.535 -13.451 1.00 93.19 80 LEU A CA 1
ATOM 647 C C . LEU A 1 80 ? 10.118 -7.722 -12.669 1.00 93.19 80 LEU A C 1
ATOM 649 O O . LEU A 1 80 ? 9.920 -8.774 -12.064 1.00 93.19 80 LEU A O 1
ATOM 653 N N . LEU A 1 81 ? 9.225 -6.737 -12.707 1.00 92.94 81 LEU A N 1
ATOM 654 C CA . LEU A 1 81 ? 7.859 -6.863 -12.202 1.00 92.94 81 LEU A CA 1
ATOM 655 C C . LEU A 1 81 ? 6.874 -6.995 -13.365 1.00 92.94 81 LEU A C 1
ATOM 657 O O . LEU A 1 81 ? 6.879 -6.174 -14.276 1.00 92.94 81 LEU A O 1
ATOM 661 N N . THR A 1 82 ? 5.994 -7.989 -13.334 1.00 91.31 82 THR A N 1
ATOM 662 C CA . THR A 1 82 ? 4.903 -8.103 -14.308 1.00 91.31 82 THR A CA 1
ATOM 663 C C . THR A 1 82 ? 3.569 -7.855 -13.621 1.00 91.31 82 THR A 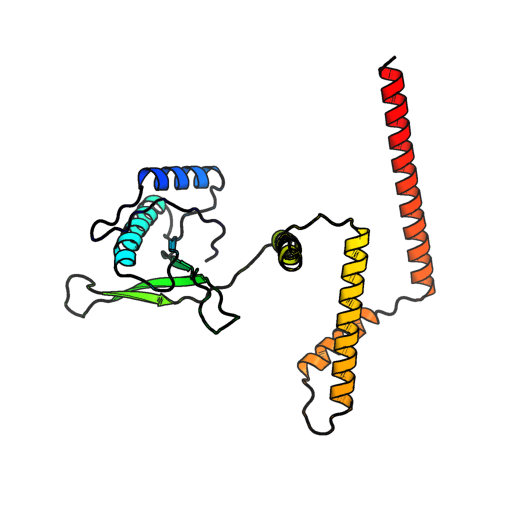C 1
ATOM 665 O O . THR A 1 82 ? 3.318 -8.380 -12.531 1.00 91.31 82 THR A O 1
ATOM 668 N N . LEU A 1 83 ? 2.722 -7.046 -14.250 1.00 89.88 83 LEU A N 1
ATOM 669 C CA . LEU A 1 83 ? 1.390 -6.712 -13.765 1.00 89.88 83 LEU A CA 1
ATOM 670 C C . LEU A 1 83 ? 0.335 -7.314 -14.695 1.00 89.88 83 LEU A C 1
ATOM 672 O O . LEU A 1 83 ? 0.230 -6.929 -15.858 1.00 89.88 83 LEU A O 1
ATOM 676 N N . ASP A 1 84 ? -0.472 -8.220 -14.155 1.00 86.56 84 ASP A N 1
ATOM 677 C CA . ASP A 1 84 ? -1.635 -8.767 -14.847 1.00 86.56 84 ASP A CA 1
ATOM 678 C C . ASP A 1 84 ? -2.822 -7.801 -14.722 1.00 86.56 84 ASP A C 1
ATOM 680 O O . ASP A 1 84 ? -3.366 -7.599 -13.635 1.00 86.56 84 ASP A O 1
ATOM 684 N N . THR A 1 85 ? -3.207 -7.186 -15.841 1.00 81.06 85 THR A N 1
ATOM 685 C CA . THR A 1 85 ? -4.329 -6.237 -15.933 1.00 81.06 85 THR A CA 1
ATOM 686 C C . THR A 1 85 ? -5.632 -6.894 -16.371 1.00 81.06 85 THR A C 1
ATOM 688 O O . THR A 1 85 ? -6.676 -6.243 -16.369 1.00 81.06 85 THR A O 1
ATOM 691 N N . THR A 1 86 ? -5.601 -8.169 -16.763 1.00 76.31 86 THR A N 1
ATOM 692 C CA . THR A 1 86 ? -6.780 -8.836 -17.319 1.00 76.31 86 THR A CA 1
ATOM 693 C C . THR A 1 86 ? -7.772 -9.210 -16.225 1.00 76.31 86 THR A C 1
ATOM 695 O O . THR A 1 86 ? -8.971 -9.240 -16.480 1.00 76.31 86 THR A O 1
ATOM 698 N N . PHE A 1 87 ? -7.294 -9.481 -15.002 1.00 65.44 87 PHE A N 1
ATOM 699 C CA . PHE A 1 87 ? -8.097 -9.984 -13.877 1.00 65.44 87 PHE A CA 1
ATOM 700 C C . PHE A 1 87 ? -9.008 -11.176 -14.257 1.00 65.44 87 PHE A C 1
ATOM 702 O O . PHE A 1 87 ? -9.957 -11.486 -13.542 1.00 65.44 87 PHE A O 1
ATOM 709 N N . GLN A 1 88 ? -8.723 -11.863 -15.374 1.00 61.84 88 GLN A N 1
ATOM 710 C CA . GLN A 1 88 ? -9.579 -12.900 -15.964 1.00 61.84 88 GLN A CA 1
ATOM 711 C C . GLN A 1 88 ? -9.410 -14.264 -15.291 1.00 61.84 88 GLN A C 1
ATOM 713 O O . GLN A 1 88 ? -10.118 -15.213 -15.619 1.00 61.84 88 GLN A O 1
ATOM 718 N N . THR A 1 89 ? -8.462 -14.402 -14.361 1.00 57.56 89 THR A N 1
ATOM 719 C CA . THR A 1 89 ? -8.232 -15.688 -13.702 1.00 57.56 89 THR A CA 1
ATOM 720 C C . THR A 1 89 ? -9.339 -15.960 -12.677 1.00 57.56 89 THR A C 1
ATOM 722 O O . THR A 1 89 ? -9.568 -15.147 -11.788 1.00 57.56 89 THR A O 1
ATOM 725 N N . ASP A 1 90 ? -9.955 -17.144 -12.742 1.00 56.50 90 ASP A N 1
ATOM 726 C CA . ASP A 1 90 ? -11.008 -17.645 -11.827 1.00 56.50 90 ASP A CA 1
ATOM 727 C C . ASP A 1 90 ? -10.588 -17.653 -10.331 1.00 56.50 90 ASP A C 1
ATOM 729 O O . ASP A 1 90 ? -11.398 -17.716 -9.405 1.00 56.50 90 ASP A O 1
ATOM 733 N N . ASN A 1 91 ? -9.288 -17.494 -10.066 1.00 56.72 91 ASN A N 1
ATOM 734 C CA . ASN A 1 91 ? -8.740 -17.282 -8.732 1.00 56.72 91 ASN A CA 1
ATOM 735 C C . ASN A 1 91 ? -8.923 -15.825 -8.279 1.00 56.72 91 ASN A C 1
ATOM 737 O O . ASN A 1 91 ? -8.017 -15.003 -8.409 1.00 56.72 91 ASN A O 1
ATOM 741 N N . LYS A 1 92 ? -10.066 -15.546 -7.640 1.00 55.19 92 LYS A N 1
ATOM 742 C CA . LYS A 1 92 ? -10.466 -14.259 -7.019 1.00 55.19 92 LYS A CA 1
ATOM 743 C C . LYS A 1 92 ? -9.463 -13.629 -6.028 1.00 55.19 92 LYS A C 1
ATOM 745 O O . LYS A 1 92 ? -9.716 -12.541 -5.526 1.00 55.19 92 LYS A O 1
ATOM 750 N N . SER A 1 93 ? -8.352 -14.296 -5.716 1.00 55.88 93 SER A N 1
ATOM 751 C CA . SER A 1 93 ? -7.358 -13.875 -4.721 1.00 55.88 93 SER A CA 1
ATOM 752 C C . SER A 1 93 ? -5.927 -14.132 -5.206 1.00 55.88 93 SER A C 1
ATOM 754 O O . SER A 1 93 ? -5.118 -14.753 -4.517 1.00 55.88 93 SER A O 1
ATOM 756 N N . ARG A 1 94 ? -5.596 -13.722 -6.437 1.00 65.81 94 ARG A N 1
ATOM 757 C CA . ARG A 1 94 ? -4.193 -13.682 -6.869 1.00 65.81 94 ARG A CA 1
ATOM 758 C C . ARG A 1 94 ? -3.702 -12.246 -6.875 1.00 65.81 94 ARG A C 1
ATOM 760 O O . ARG A 1 94 ? -4.327 -11.376 -7.472 1.00 65.81 94 ARG A O 1
ATOM 767 N N . MET A 1 95 ? -2.559 -12.014 -6.232 1.00 69.81 95 MET A N 1
ATOM 768 C CA . MET A 1 95 ? -1.861 -10.742 -6.358 1.00 69.81 95 MET A CA 1
ATOM 769 C C . MET A 1 95 ? -1.523 -10.513 -7.843 1.00 69.81 95 MET A C 1
ATOM 771 O O . MET A 1 95 ? -0.931 -11.406 -8.464 1.00 69.81 95 MET A O 1
ATOM 775 N N . PRO A 1 96 ? -1.907 -9.365 -8.431 1.00 81.25 96 PRO A N 1
ATOM 776 C CA . PRO A 1 96 ? -1.712 -9.114 -9.860 1.00 81.25 96 PRO A CA 1
ATOM 777 C C . PRO A 1 96 ? -0.238 -8.877 -10.216 1.00 81.25 96 PRO A C 1
ATOM 779 O O . PRO A 1 96 ? 0.124 -8.932 -11.386 1.00 81.25 96 PRO A O 1
ATOM 782 N N . VAL A 1 97 ? 0.615 -8.644 -9.213 1.00 88.50 97 VAL A N 1
ATOM 783 C CA . VAL A 1 97 ? 2.054 -8.416 -9.370 1.00 88.50 97 VAL A CA 1
ATOM 784 C C . VAL A 1 97 ? 2.820 -9.725 -9.203 1.00 88.50 97 VAL A C 1
ATOM 786 O O . VAL A 1 97 ? 2.702 -10.400 -8.177 1.00 88.50 97 VAL A O 1
ATOM 789 N N . ARG A 1 98 ? 3.667 -10.047 -10.179 1.00 89.38 98 ARG A N 1
ATOM 790 C CA . ARG A 1 98 ? 4.701 -11.085 -10.074 1.00 89.38 98 ARG A CA 1
ATOM 791 C C . ARG A 1 98 ? 6.073 -10.439 -10.217 1.00 89.38 98 ARG A C 1
ATOM 793 O O . ARG A 1 98 ? 6.215 -9.444 -10.918 1.00 89.38 98 ARG A O 1
ATOM 800 N N . ALA A 1 99 ? 7.079 -11.004 -9.562 1.00 91.75 99 ALA A N 1
ATOM 801 C CA . ALA A 1 99 ? 8.459 -10.550 -9.680 1.00 91.75 99 ALA A CA 1
ATOM 802 C C . ALA A 1 99 ? 9.339 -11.670 -10.221 1.00 91.75 99 ALA A C 1
ATOM 804 O O . ALA A 1 99 ? 9.123 -12.836 -9.897 1.00 91.75 99 ALA A O 1
ATOM 805 N N . TYR A 1 100 ? 10.346 -11.307 -11.006 1.00 92.06 100 TYR A N 1
ATOM 806 C CA . TYR A 1 100 ? 11.277 -12.237 -11.619 1.00 92.06 100 TYR A CA 1
ATOM 807 C C . TYR A 1 100 ? 12.715 -11.745 -11.501 1.00 92.06 100 TYR A C 1
ATOM 809 O O . TYR A 1 100 ? 12.999 -10.554 -11.649 1.00 92.06 100 TYR A O 1
ATOM 817 N N . LEU A 1 101 ? 13.628 -12.692 -11.298 1.00 91.62 101 LEU A N 1
ATOM 818 C CA . LEU A 1 101 ? 15.067 -12.480 -11.366 1.00 91.62 101 LEU A CA 1
ATOM 819 C C . LEU A 1 101 ? 15.645 -13.240 -12.557 1.00 91.62 101 LEU A C 1
ATOM 821 O O . LEU A 1 101 ? 15.454 -14.453 -12.681 1.00 91.62 101 LEU A O 1
ATOM 825 N N . ARG A 1 102 ? 16.387 -12.544 -13.422 1.00 88.12 102 ARG A N 1
ATOM 826 C CA . ARG A 1 102 ? 17.070 -13.186 -14.547 1.00 88.12 102 ARG A CA 1
ATOM 827 C C . ARG A 1 102 ? 18.282 -13.967 -14.054 1.00 88.12 102 ARG A C 1
ATOM 829 O O . ARG A 1 102 ? 19.170 -13.416 -13.411 1.00 88.12 102 ARG A O 1
ATOM 836 N N . THR A 1 103 ? 18.359 -15.231 -14.449 1.00 84.69 103 THR A N 1
ATOM 837 C CA . THR A 1 103 ? 19.563 -16.057 -14.340 1.00 84.69 103 THR A CA 1
ATOM 838 C C . THR A 1 103 ? 20.045 -16.399 -15.744 1.00 84.69 103 THR A C 1
ATOM 840 O O . THR A 1 103 ? 19.266 -16.847 -16.589 1.00 84.69 103 THR A O 1
ATOM 843 N N . LYS A 1 104 ? 21.331 -16.157 -16.018 1.00 77.25 104 LYS A N 1
ATOM 844 C CA . LYS A 1 104 ? 21.955 -16.559 -17.284 1.00 77.25 104 LYS A CA 1
ATOM 845 C C . LYS A 1 104 ? 22.156 -18.074 -17.254 1.00 77.25 104 LYS A C 1
ATOM 847 O O . LYS A 1 104 ? 22.848 -18.572 -16.370 1.00 77.25 104 LYS A O 1
ATOM 852 N N . ALA A 1 105 ? 21.552 -18.789 -18.197 1.00 69.50 105 ALA A N 1
ATOM 853 C CA . ALA A 1 105 ? 21.718 -20.227 -18.352 1.00 69.50 105 ALA A CA 1
ATOM 854 C C . ALA A 1 105 ? 22.526 -20.494 -19.628 1.00 69.50 105 ALA A C 1
ATOM 856 O O . ALA A 1 105 ? 22.133 -20.115 -20.731 1.00 69.50 105 ALA A O 1
ATOM 857 N N . GLY A 1 106 ? 23.692 -21.115 -19.468 1.00 63.03 106 GLY A N 1
ATOM 858 C CA . GLY A 1 106 ? 24.556 -21.516 -20.575 1.00 63.03 106 GLY A CA 1
ATOM 859 C C . GLY A 1 106 ? 24.579 -23.030 -20.730 1.00 63.03 106 GLY A C 1
ATOM 860 O O . GLY A 1 106 ? 24.469 -23.764 -19.749 1.00 63.03 106 GLY A O 1
ATOM 861 N N . ILE A 1 107 ? 24.759 -23.496 -21.963 1.00 67.62 107 ILE A N 1
ATOM 862 C CA . ILE A 1 107 ? 25.128 -24.887 -22.230 1.00 67.62 107 ILE A CA 1
ATOM 863 C C . ILE A 1 107 ? 26.637 -25.004 -21.954 1.00 67.62 107 ILE A C 1
ATOM 865 O O . ILE A 1 107 ? 27.390 -24.152 -22.442 1.00 67.62 107 ILE A O 1
ATOM 869 N N . PRO A 1 108 ? 27.115 -26.013 -21.202 1.00 60.03 108 PRO A N 1
ATOM 870 C CA . PRO A 1 108 ? 28.548 -26.221 -21.004 1.00 60.03 108 PRO A CA 1
ATOM 871 C C . PRO A 1 108 ? 29.268 -26.340 -22.360 1.00 60.03 108 PRO A C 1
ATOM 873 O O . PRO A 1 108 ? 29.009 -27.274 -23.113 1.00 60.03 108 PRO A O 1
ATOM 876 N N . GLY A 1 109 ? 30.143 -25.380 -22.688 1.00 65.94 109 GLY A N 1
ATOM 877 C CA . GLY A 1 109 ? 30.916 -25.344 -23.942 1.00 65.94 109 GLY A CA 1
ATOM 878 C C . GLY A 1 109 ? 30.494 -24.285 -24.975 1.00 65.94 109 GLY A C 1
ATOM 879 O O . GLY A 1 109 ? 31.224 -24.075 -25.941 1.00 65.94 109 GLY A O 1
ATOM 880 N N . GLY A 1 110 ? 29.372 -23.583 -24.776 1.00 63.22 110 GLY A N 1
ATOM 881 C CA . GLY A 1 110 ? 29.009 -22.401 -25.573 1.00 63.22 110 GLY A CA 1
ATOM 882 C C . GLY A 1 110 ? 29.734 -21.142 -25.082 1.00 63.22 110 GLY A C 1
ATOM 883 O O . GLY A 1 110 ? 29.849 -20.934 -23.876 1.00 63.22 110 GLY A O 1
ATOM 884 N N . LYS A 1 111 ? 30.232 -20.300 -26.002 1.00 58.25 111 LYS A N 1
ATOM 885 C CA . LYS A 1 111 ? 30.923 -19.039 -25.656 1.00 58.25 111 LYS A CA 1
ATOM 886 C C . LYS A 1 111 ? 29.992 -17.978 -25.062 1.00 58.25 111 LYS A C 1
ATOM 888 O O . LYS A 1 111 ? 30.474 -17.150 -24.297 1.00 58.25 111 LYS A O 1
ATOM 893 N N . ASP A 1 112 ? 28.691 -18.051 -25.347 1.00 57.06 112 ASP A N 1
ATOM 894 C CA . ASP A 1 112 ? 27.696 -17.092 -24.870 1.00 57.06 112 ASP A CA 1
ATOM 895 C C . ASP A 1 112 ? 26.491 -17.800 -24.223 1.00 57.06 112 ASP A C 1
ATOM 897 O O . ASP A 1 112 ? 26.065 -18.865 -24.682 1.00 57.06 112 ASP A O 1
ATOM 901 N N . PRO A 1 113 ? 25.910 -17.241 -23.145 1.00 58.91 113 PRO A N 1
ATOM 902 C CA . PRO A 1 113 ? 24.685 -17.762 -22.553 1.00 58.91 113 PRO A CA 1
ATOM 903 C C . PRO A 1 113 ? 23.513 -17.540 -23.518 1.00 58.91 113 PRO A C 1
ATOM 905 O O . PRO A 1 113 ? 22.930 -16.460 -23.567 1.00 58.91 113 PRO A O 1
ATOM 908 N N . HIS A 1 114 ? 23.175 -18.572 -24.292 1.00 57.81 114 HIS A N 1
ATOM 909 C CA . HIS A 1 114 ? 22.099 -18.536 -25.289 1.00 57.81 114 HIS A CA 1
ATOM 910 C C . HIS A 1 114 ? 20.688 -18.477 -24.685 1.00 57.81 114 HIS A C 1
ATOM 912 O O . HIS A 1 114 ? 19.743 -18.144 -25.395 1.00 57.81 114 HIS A O 1
ATOM 918 N N . CYS A 1 115 ? 20.532 -18.771 -23.389 1.00 62.56 115 CYS A N 1
ATOM 919 C CA . CYS A 1 115 ? 19.240 -18.780 -22.714 1.00 62.56 115 CYS A CA 1
ATOM 920 C C . CYS A 1 115 ? 19.271 -17.890 -21.466 1.00 62.56 115 CYS A C 1
ATOM 922 O O . CYS A 1 115 ? 20.182 -17.970 -20.638 1.00 62.56 115 CYS A O 1
ATOM 924 N N . ALA A 1 116 ? 18.238 -17.072 -21.279 1.00 74.56 116 ALA A N 1
ATOM 925 C CA . ALA A 1 116 ? 17.976 -16.456 -19.985 1.00 74.56 116 ALA A CA 1
ATOM 926 C C . ALA A 1 116 ? 16.692 -17.027 -19.400 1.00 74.56 116 ALA A C 1
ATOM 928 O O . ALA A 1 116 ? 15.682 -17.141 -20.088 1.00 74.56 116 ALA A O 1
ATOM 929 N N . ILE A 1 117 ? 16.750 -17.373 -18.119 1.00 84.62 117 ILE A N 1
ATOM 930 C CA . ILE A 1 117 ? 15.607 -17.890 -17.379 1.00 84.62 117 ILE A CA 1
ATOM 931 C C . ILE A 1 117 ? 15.190 -16.820 -16.377 1.00 84.62 117 ILE A C 1
ATOM 933 O O . ILE A 1 117 ? 16.021 -16.301 -15.628 1.00 84.62 117 ILE A O 1
ATOM 937 N N . PHE A 1 118 ? 13.904 -16.483 -16.376 1.00 89.06 118 PHE A N 1
ATOM 938 C CA . PHE A 1 118 ? 13.301 -15.584 -15.401 1.00 89.06 118 PHE A CA 1
ATOM 939 C C . PHE A 1 118 ? 12.722 -16.409 -14.254 1.00 89.06 118 PHE A C 1
ATOM 941 O O . PHE A 1 118 ? 11.657 -17.012 -14.375 1.00 89.06 118 PHE A O 1
ATOM 948 N N . ASN A 1 119 ? 13.441 -16.446 -13.134 1.00 90.50 119 ASN A N 1
ATOM 949 C CA . ASN A 1 119 ? 13.033 -17.195 -11.952 1.00 90.50 119 ASN A CA 1
ATOM 950 C C . ASN A 1 119 ? 12.032 -16.367 -11.136 1.00 90.50 119 ASN A C 1
ATOM 952 O O . ASN A 1 119 ? 12.354 -15.224 -10.799 1.00 90.50 119 ASN A O 1
ATOM 956 N N . PRO A 1 120 ? 10.846 -16.903 -10.801 1.00 90.69 120 PRO A N 1
ATOM 957 C CA . PRO A 1 120 ? 9.854 -16.168 -10.031 1.00 90.69 120 PRO A CA 1
ATOM 958 C C . PRO A 1 120 ? 10.340 -15.921 -8.599 1.00 90.69 120 PRO A C 1
ATOM 960 O O . PRO A 1 120 ? 10.938 -16.789 -7.962 1.00 90.69 120 PRO A O 1
ATOM 963 N N . LEU A 1 121 ? 10.041 -14.734 -8.082 1.00 91.38 121 LEU A N 1
ATOM 964 C CA . LEU A 1 121 ? 10.304 -14.319 -6.712 1.00 91.38 121 LEU A CA 1
ATOM 965 C C . LEU A 1 121 ? 8.991 -14.191 -5.937 1.00 91.38 121 LEU A C 1
ATOM 967 O O . LEU A 1 121 ? 7.951 -13.825 -6.489 1.00 91.38 121 LEU A O 1
ATOM 971 N N . LYS A 1 122 ? 9.053 -14.447 -4.627 1.00 90.56 122 LYS A N 1
ATOM 972 C CA . LYS A 1 122 ? 7.945 -14.150 -3.719 1.00 90.56 122 LYS A CA 1
ATOM 973 C C . LYS A 1 122 ? 7.812 -12.633 -3.580 1.00 90.56 122 LYS A C 1
ATOM 975 O O . LYS A 1 122 ? 8.785 -11.954 -3.260 1.00 90.56 122 LYS A O 1
ATOM 980 N N . VAL A 1 123 ? 6.606 -12.127 -3.809 1.00 89.56 123 VAL A N 1
ATOM 981 C CA . VAL A 1 123 ? 6.263 -10.712 -3.646 1.00 89.56 123 VAL A CA 1
ATOM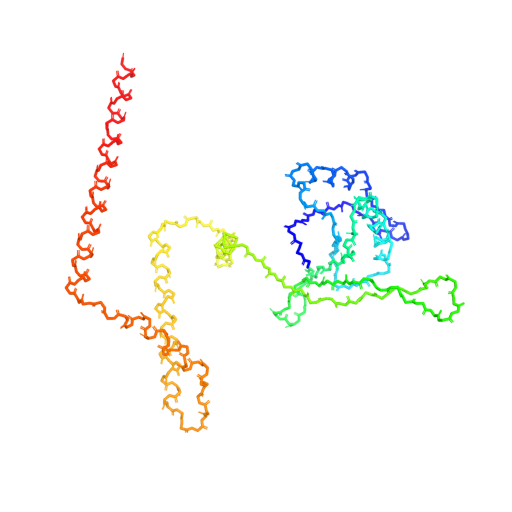 982 C C . VAL A 1 123 ? 5.375 -10.577 -2.416 1.00 89.56 123 VAL A C 1
ATOM 984 O O . VAL A 1 123 ? 4.500 -11.411 -2.186 1.00 89.56 123 VAL A O 1
ATOM 987 N N . GLU A 1 124 ? 5.602 -9.526 -1.641 1.00 90.69 124 GLU A N 1
ATOM 988 C CA . GLU A 1 124 ? 4.757 -9.110 -0.525 1.00 90.69 124 GLU A CA 1
ATOM 989 C C . GLU A 1 124 ? 4.565 -7.596 -0.627 1.00 90.69 124 GLU A C 1
ATOM 991 O O . GLU A 1 124 ? 5.498 -6.874 -0.986 1.00 90.69 124 GLU A O 1
ATOM 996 N N . LEU A 1 125 ? 3.347 -7.126 -0.359 1.00 88.69 125 LEU A N 1
ATOM 997 C CA . LEU A 1 125 ? 3.047 -5.701 -0.280 1.00 88.69 125 LEU A CA 1
ATOM 998 C C . LEU A 1 125 ? 3.190 -5.264 1.174 1.00 88.69 125 LEU A C 1
ATOM 1000 O O . LEU A 1 125 ? 2.593 -5.862 2.067 1.00 88.69 125 LEU A O 1
ATOM 1004 N N . ASP A 1 126 ? 3.979 -4.221 1.382 1.00 90.44 126 ASP A N 1
ATOM 1005 C CA . ASP A 1 126 ? 4.207 -3.594 2.677 1.00 90.44 126 ASP A CA 1
ATOM 1006 C C . ASP A 1 126 ? 3.818 -2.120 2.566 1.00 90.44 126 ASP A C 1
ATOM 1008 O O . ASP A 1 126 ? 4.071 -1.490 1.538 1.00 90.44 126 ASP A O 1
ATOM 1012 N N . ALA A 1 127 ? 3.188 -1.588 3.607 1.00 90.00 127 ALA A N 1
ATOM 1013 C CA . ALA A 1 127 ? 2.653 -0.234 3.625 1.00 90.00 127 ALA A CA 1
ATOM 1014 C C . ALA A 1 127 ? 2.919 0.415 4.982 1.00 90.00 127 ALA A C 1
ATOM 1016 O O . ALA A 1 127 ? 2.827 -0.221 6.036 1.00 90.00 127 ALA A O 1
ATOM 1017 N N . PHE A 1 128 ? 3.232 1.707 4.967 1.00 91.88 128 PHE A N 1
ATOM 1018 C CA . PHE A 1 128 ? 3.423 2.463 6.198 1.00 91.88 128 PHE A CA 1
ATOM 1019 C C . PHE A 1 128 ? 2.092 2.631 6.952 1.00 91.88 128 PHE A C 1
ATOM 1021 O O . PHE A 1 128 ? 1.025 2.637 6.336 1.00 91.88 128 PHE A O 1
ATOM 1028 N N . PRO A 1 129 ? 2.104 2.837 8.284 1.00 92.12 129 PRO A N 1
ATOM 1029 C CA . PRO A 1 129 ? 0.870 2.985 9.060 1.00 92.12 129 PRO A CA 1
ATOM 1030 C C . PRO A 1 129 ? -0.080 4.067 8.522 1.00 92.12 129 PRO A C 1
ATOM 1032 O O . PRO A 1 129 ? -1.290 3.854 8.486 1.00 92.12 129 PRO A O 1
ATOM 1035 N N . GLY A 1 130 ? 0.458 5.197 8.045 1.00 92.56 130 GLY A N 1
ATOM 1036 C CA . GLY A 1 130 ? -0.338 6.258 7.419 1.00 92.56 130 GLY A CA 1
ATOM 1037 C C . GLY A 1 130 ? -0.965 5.840 6.084 1.00 92.56 130 GLY A C 1
ATOM 1038 O O . GLY A 1 130 ? -2.130 6.139 5.832 1.00 92.56 130 GLY A O 1
ATOM 1039 N N . GLU A 1 131 ? -0.234 5.083 5.264 1.00 92.19 131 GLU A N 1
ATOM 1040 C CA . GLU A 1 131 ? -0.739 4.532 4.000 1.00 92.19 131 GLU A CA 1
ATOM 1041 C C . GLU A 1 131 ? -1.831 3.494 4.249 1.00 92.19 131 GLU A C 1
ATOM 1043 O O . GLU A 1 131 ? -2.840 3.500 3.557 1.00 92.19 131 GLU A O 1
ATOM 1048 N N . CYS A 1 132 ? -1.690 2.655 5.279 1.00 91.12 132 CYS A N 1
ATOM 1049 C CA . CYS A 1 132 ? -2.724 1.703 5.683 1.00 91.12 132 CYS A CA 1
ATOM 1050 C C . CYS A 1 132 ? -4.042 2.401 6.048 1.00 91.12 132 CYS A C 1
ATOM 1052 O O . CYS A 1 132 ? -5.114 1.922 5.680 1.00 91.12 132 CYS A O 1
ATOM 1054 N N . VAL A 1 133 ? -3.982 3.531 6.762 1.00 89.06 133 VAL A N 1
ATOM 1055 C CA . VAL A 1 133 ? -5.175 4.322 7.107 1.00 89.06 133 VAL A CA 1
ATOM 1056 C C . VAL A 1 133 ? -5.795 4.938 5.852 1.00 89.06 133 VAL A C 1
ATOM 1058 O O . VAL A 1 133 ? -7.001 4.808 5.645 1.00 89.06 133 VAL A O 1
ATOM 1061 N N . ALA A 1 134 ? -4.980 5.546 4.988 1.00 90.00 134 ALA A N 1
ATOM 1062 C CA . ALA A 1 134 ? -5.452 6.118 3.729 1.00 90.00 134 ALA A CA 1
ATOM 1063 C C . ALA A 1 134 ? -6.067 5.049 2.810 1.00 90.00 134 ALA A C 1
ATOM 1065 O O . ALA A 1 134 ? -7.137 5.258 2.247 1.00 90.00 134 ALA A O 1
ATOM 1066 N N . MET A 1 135 ? -5.438 3.877 2.712 1.00 90.25 135 MET A N 1
ATOM 1067 C CA . MET A 1 135 ? -5.919 2.760 1.906 1.00 90.25 135 MET A CA 1
ATOM 1068 C C . MET A 1 135 ? -7.266 2.251 2.414 1.00 90.25 135 MET A C 1
ATOM 1070 O O . MET A 1 135 ? -8.174 2.083 1.610 1.00 90.25 135 MET A O 1
ATOM 1074 N N . LYS A 1 136 ? -7.433 2.081 3.734 1.00 87.06 136 LYS A N 1
ATOM 1075 C CA . LYS A 1 136 ? -8.727 1.710 4.338 1.00 87.06 136 LYS A CA 1
ATOM 1076 C C . LYS A 1 136 ? -9.829 2.708 3.987 1.00 87.06 136 LYS A C 1
ATOM 1078 O O . LYS A 1 136 ? -10.952 2.315 3.689 1.00 87.06 136 LYS A O 1
ATOM 1083 N N . LEU A 1 137 ? -9.507 3.999 3.994 1.00 87.94 137 LEU A N 1
ATOM 1084 C CA . LEU A 1 137 ? -10.460 5.031 3.607 1.00 87.94 137 LEU A CA 1
ATOM 1085 C C . LEU A 1 137 ? -10.805 4.943 2.111 1.00 87.94 137 LEU A C 1
ATOM 1087 O O . LEU A 1 137 ? -11.978 4.963 1.754 1.00 87.94 137 LEU A O 1
ATOM 1091 N N . ILE A 1 138 ? -9.807 4.781 1.238 1.00 90.50 138 ILE A N 1
ATOM 1092 C CA . ILE A 1 138 ? -10.005 4.639 -0.214 1.00 90.50 138 ILE A CA 1
ATOM 1093 C C . ILE A 1 138 ? -10.787 3.361 -0.546 1.00 90.50 138 ILE A C 1
ATOM 1095 O O . ILE A 1 138 ? -11.611 3.373 -1.457 1.00 90.50 138 ILE A O 1
ATOM 1099 N N . THR A 1 139 ? -10.604 2.267 0.197 1.00 88.75 139 THR A N 1
ATOM 1100 C CA . THR A 1 139 ? -11.373 1.033 -0.025 1.00 88.75 139 THR A CA 1
ATOM 1101 C C . THR A 1 139 ? -12.864 1.209 0.241 1.00 88.75 139 THR A C 1
ATOM 1103 O O . THR A 1 139 ? -13.661 0.558 -0.427 1.00 88.75 139 THR A O 1
ATOM 1106 N N . ASN A 1 140 ? -13.268 2.149 1.101 1.00 85.25 140 ASN A N 1
ATOM 1107 C CA . ASN A 1 140 ? -14.686 2.465 1.302 1.00 85.25 140 ASN A CA 1
ATOM 1108 C C . ASN A 1 140 ? -15.332 3.061 0.033 1.00 85.25 140 ASN A C 1
ATOM 1110 O O . ASN A 1 140 ? -16.551 3.015 -0.123 1.00 85.25 140 ASN A O 1
ATOM 1114 N N . ALA A 1 141 ? -14.537 3.566 -0.924 1.00 87.75 141 ALA A N 1
ATOM 1115 C CA . ALA A 1 141 ? -15.035 4.009 -2.229 1.00 87.75 141 ALA A CA 1
ATOM 1116 C C . ALA A 1 141 ? -15.701 2.868 -3.006 1.00 87.75 141 ALA A C 1
ATOM 1118 O O . ALA A 1 141 ? -16.550 3.119 -3.860 1.00 87.75 141 ALA A O 1
ATOM 1119 N N . LEU A 1 142 ? -15.285 1.621 -2.754 1.00 86.94 142 LEU A N 1
ATOM 1120 C CA . LEU A 1 142 ? -15.803 0.440 -3.442 1.00 86.94 142 LEU A CA 1
ATOM 1121 C C . LEU A 1 142 ? -17.289 0.205 -3.125 1.00 86.94 142 LEU A C 1
ATOM 1123 O O . LEU A 1 142 ? -18.008 -0.288 -3.992 1.00 86.94 142 LEU A O 1
ATOM 1127 N N . ASP A 1 143 ? -17.746 0.616 -1.938 1.00 84.81 143 ASP A N 1
ATOM 1128 C CA . ASP A 1 143 ? -19.138 0.476 -1.491 1.00 84.81 143 ASP A CA 1
ATOM 1129 C C . ASP A 1 143 ? -20.051 1.569 -2.074 1.00 84.81 143 ASP A C 1
ATOM 1131 O O . ASP A 1 143 ? -21.273 1.413 -2.165 1.00 84.81 143 ASP A O 1
ATOM 1135 N N . SER A 1 144 ? -19.465 2.686 -2.514 1.00 86.94 144 SER A N 1
ATOM 1136 C CA . SER A 1 144 ? -20.187 3.784 -3.148 1.00 86.94 144 SER A CA 1
ATOM 1137 C C . SER A 1 144 ? -20.413 3.509 -4.633 1.00 86.94 144 SER A C 1
ATOM 1139 O O . SER A 1 144 ? -19.477 3.299 -5.406 1.00 86.94 144 SER A O 1
ATOM 1141 N N . LYS A 1 145 ? -21.666 3.637 -5.090 1.00 86.44 145 LYS A N 1
ATOM 1142 C CA . LYS A 1 145 ? -22.009 3.543 -6.524 1.00 86.44 145 LYS A CA 1
ATOM 1143 C C . LYS A 1 145 ? -21.251 4.557 -7.387 1.00 86.44 145 LYS A C 1
ATOM 1145 O O . LYS A 1 145 ? -21.031 4.297 -8.565 1.00 86.44 145 LYS A O 1
ATOM 1150 N N . ARG A 1 146 ? -20.874 5.705 -6.813 1.00 88.88 146 ARG A N 1
ATOM 1151 C CA . ARG A 1 146 ? -20.133 6.771 -7.505 1.00 88.88 146 ARG A CA 1
ATOM 1152 C C . ARG A 1 146 ? -18.613 6.635 -7.393 1.00 88.88 146 ARG A C 1
ATOM 1154 O O . ARG A 1 146 ? -17.918 7.417 -8.021 1.00 88.88 146 ARG A O 1
ATOM 1161 N N . ARG A 1 147 ? -18.096 5.648 -6.644 1.00 87.62 147 ARG A N 1
ATOM 1162 C CA . ARG A 1 147 ? -16.656 5.490 -6.347 1.00 87.62 147 ARG A CA 1
ATOM 1163 C C . ARG A 1 147 ? -16.035 6.716 -5.668 1.00 87.62 147 ARG A C 1
ATOM 1165 O O . ARG A 1 147 ? -14.864 7.020 -5.861 1.00 87.62 147 ARG A O 1
ATOM 1172 N N . GLU A 1 148 ? -16.827 7.402 -4.854 1.00 87.75 148 GLU A N 1
ATOM 1173 C CA . GLU A 1 148 ? -16.416 8.592 -4.109 1.00 87.75 148 GLU A CA 1
ATOM 1174 C C . GLU A 1 148 ? -16.358 8.284 -2.614 1.00 87.75 148 GLU A C 1
ATOM 1176 O O . GLU A 1 148 ? -17.188 7.528 -2.100 1.00 87.75 148 GLU A O 1
ATOM 1181 N N . VAL A 1 149 ? -15.398 8.905 -1.926 1.00 85.50 149 VAL A N 1
ATOM 1182 C CA . VAL A 1 149 ? -15.258 8.854 -0.467 1.00 85.50 149 VAL A CA 1
ATOM 1183 C C . VAL A 1 149 ? -15.282 10.269 0.067 1.00 85.50 149 VAL A C 1
ATOM 1185 O O . VAL A 1 149 ? -14.534 11.132 -0.390 1.00 85.50 149 VAL A O 1
ATOM 1188 N N . THR A 1 150 ? -16.136 10.499 1.052 1.00 83.62 150 THR A N 1
ATOM 1189 C CA . THR A 1 150 ? -16.158 11.737 1.822 1.00 83.62 150 THR A CA 1
ATOM 1190 C C . THR A 1 150 ? -15.319 11.560 3.076 1.00 83.62 150 THR A C 1
ATOM 1192 O O . THR A 1 150 ? -15.383 10.517 3.723 1.00 83.62 150 THR A O 1
ATOM 1195 N N . MET A 1 151 ? -14.546 12.586 3.430 1.00 83.12 151 MET A N 1
ATOM 1196 C CA . MET A 1 151 ? -13.873 12.620 4.725 1.00 83.12 151 MET A CA 1
ATOM 1197 C C . MET A 1 151 ? -14.938 12.712 5.816 1.00 83.12 151 MET A C 1
ATOM 1199 O O . MET A 1 151 ? -15.687 13.685 5.876 1.00 83.12 151 MET A O 1
ATOM 1203 N N . GLU A 1 152 ? -15.024 11.665 6.625 1.00 80.50 152 GLU A N 1
ATOM 1204 C CA . GLU A 1 152 ? -15.966 11.578 7.735 1.00 80.50 152 GLU A CA 1
ATOM 1205 C C . GLU A 1 152 ? -15.543 12.513 8.862 1.00 80.50 152 GLU A C 1
ATOM 1207 O O . GLU A 1 152 ? -14.354 12.778 9.075 1.00 80.50 152 GLU A O 1
ATOM 1212 N N . ASN A 1 153 ? -16.524 12.995 9.620 1.00 84.88 153 ASN A N 1
ATOM 1213 C CA . ASN A 1 153 ? -16.216 13.654 10.878 1.00 84.88 153 ASN A CA 1
ATOM 1214 C C . ASN A 1 153 ? -15.669 12.616 11.875 1.00 84.88 153 ASN A C 1
ATOM 1216 O O . ASN A 1 153 ? -16.077 11.454 11.864 1.00 84.88 153 ASN A O 1
ATOM 1220 N N . GLY A 1 154 ? -14.792 13.033 12.791 1.00 84.06 154 GLY A N 1
ATOM 1221 C CA . GLY A 1 154 ? -14.178 12.127 13.768 1.00 84.06 154 GLY A CA 1
ATOM 1222 C C . GLY A 1 154 ? -15.199 11.365 14.626 1.00 84.06 154 GLY A C 1
ATOM 1223 O O . GLY A 1 154 ? -14.937 10.237 15.033 1.00 84.06 154 GLY A O 1
ATOM 1224 N N . LEU A 1 155 ? -16.384 11.944 14.859 1.00 87.62 155 LEU A N 1
ATOM 1225 C CA . LEU A 1 155 ? -17.465 11.278 15.590 1.00 87.62 155 LEU A CA 1
ATOM 1226 C C . LEU A 1 155 ? -18.138 10.161 14.776 1.00 87.62 155 LEU A C 1
ATOM 1228 O O . LEU A 1 155 ? -18.386 9.086 15.312 1.00 87.62 155 LEU A O 1
ATOM 1232 N N . GLU A 1 156 ? -18.387 10.391 13.486 1.00 86.94 156 GLU A N 1
ATOM 1233 C CA . GLU A 1 156 ? -18.978 9.386 12.589 1.00 86.94 156 GLU A CA 1
ATOM 1234 C C . GLU A 1 156 ? -18.027 8.197 12.412 1.00 86.94 156 GLU A C 1
ATOM 1236 O O . GLU A 1 156 ? -18.440 7.038 12.478 1.00 86.94 156 GLU A O 1
ATOM 1241 N N . GLN A 1 157 ? -16.726 8.477 12.276 1.00 85.31 157 GLN A N 1
ATOM 1242 C CA . GLN A 1 157 ? -15.699 7.442 12.199 1.00 85.31 157 GLN A CA 1
ATOM 1243 C C . GLN A 1 157 ? -15.650 6.592 13.480 1.00 85.31 157 GLN A C 1
ATOM 1245 O O . GLN A 1 157 ? -15.471 5.370 13.417 1.00 85.31 157 GLN A O 1
ATOM 1250 N N . LEU A 1 158 ? -15.818 7.222 14.649 1.00 88.88 158 LEU A N 1
ATOM 1251 C CA . LEU A 1 158 ? -15.866 6.532 15.938 1.00 88.88 158 LEU A CA 1
ATOM 1252 C C . LEU A 1 158 ? -17.107 5.640 16.057 1.00 88.88 158 LEU A C 1
ATOM 1254 O O . LEU A 1 158 ? -16.989 4.498 16.502 1.00 88.88 158 LEU A O 1
ATOM 1258 N N . GLU A 1 159 ? -18.275 6.128 15.636 1.00 91.00 159 GLU A N 1
ATOM 1259 C CA . GLU A 1 159 ? -19.516 5.350 15.617 1.00 91.00 159 GLU A CA 1
ATOM 1260 C C . GLU A 1 159 ? -19.363 4.100 14.742 1.00 91.00 159 GLU A C 1
ATOM 1262 O O . GLU A 1 159 ? -19.602 2.985 15.210 1.00 91.00 159 GLU A O 1
ATOM 1267 N N . LYS A 1 160 ? -18.852 4.258 13.514 1.00 87.19 160 LYS A N 1
ATOM 1268 C CA . LYS A 1 160 ? -18.591 3.131 12.604 1.00 87.19 160 LYS A CA 1
ATOM 1269 C C . LYS A 1 160 ? -17.595 2.132 13.180 1.00 87.19 160 LYS A C 1
ATOM 1271 O O . LYS A 1 160 ? -17.839 0.929 13.133 1.00 87.19 160 LYS A O 1
ATOM 1276 N N . SER A 1 161 ? -16.491 2.619 13.745 1.00 88.69 161 SER A N 1
ATOM 1277 C CA . SER A 1 161 ? -15.467 1.761 14.354 1.00 88.69 161 SER A CA 1
ATOM 1278 C C . SER A 1 161 ? -16.032 0.980 15.544 1.00 88.69 161 SER A C 1
ATOM 1280 O O . SER A 1 161 ? -15.754 -0.207 15.697 1.00 88.69 161 SER A O 1
ATOM 1282 N N . THR A 1 162 ? -16.876 1.618 16.357 1.00 92.94 162 THR A N 1
ATOM 1283 C CA . THR A 1 162 ? -17.556 0.967 17.485 1.00 92.94 162 THR A CA 1
ATOM 1284 C C . THR A 1 162 ? -18.547 -0.087 16.993 1.00 92.94 162 THR A C 1
ATOM 1286 O O . THR A 1 162 ? -18.567 -1.197 17.519 1.00 92.94 162 THR A O 1
ATOM 1289 N N . GLY A 1 163 ? -19.305 0.209 15.933 1.00 94.38 163 GLY A N 1
ATOM 1290 C CA . GLY A 1 163 ? -20.188 -0.756 15.276 1.00 94.38 163 GLY A CA 1
ATOM 1291 C C . GLY A 1 163 ? -19.443 -1.987 14.748 1.00 94.38 163 GLY A C 1
ATOM 1292 O O . GLY A 1 163 ? -19.873 -3.112 14.990 1.00 94.38 163 GLY A O 1
ATOM 1293 N N . GLN A 1 164 ? -18.283 -1.797 14.110 1.00 91.38 164 GLN A N 1
ATOM 1294 C CA . GLN A 1 164 ? -17.430 -2.903 13.649 1.00 91.38 164 GLN A CA 1
ATOM 1295 C C . GLN A 1 164 ? -16.925 -3.774 14.807 1.00 91.38 164 GLN A C 1
ATOM 1297 O O . GLN A 1 164 ? -16.895 -4.998 14.689 1.00 91.38 164 GLN A O 1
ATOM 1302 N N . ILE A 1 165 ? -16.557 -3.163 15.940 1.00 92.56 165 ILE A N 1
ATOM 1303 C CA . ILE A 1 165 ? -16.147 -3.903 17.143 1.00 92.56 165 ILE A CA 1
ATOM 1304 C C . ILE A 1 165 ? -17.306 -4.754 17.673 1.00 92.56 165 ILE A C 1
ATOM 1306 O O . ILE A 1 165 ? -17.091 -5.919 18.007 1.00 92.56 165 ILE A O 1
ATOM 1310 N N . ILE A 1 166 ? -18.525 -4.207 17.720 1.00 95.00 166 ILE A N 1
ATOM 1311 C CA . ILE A 1 166 ? -19.720 -4.954 18.138 1.00 95.00 166 ILE A CA 1
ATOM 1312 C C . ILE A 1 166 ? -19.944 -6.155 17.211 1.00 95.00 166 ILE A C 1
ATOM 1314 O O . ILE A 1 166 ? -20.076 -7.277 17.696 1.00 95.00 166 ILE A O 1
ATOM 1318 N N . GLU A 1 167 ? -19.882 -5.958 15.892 1.00 95.94 167 GLU A N 1
ATOM 1319 C CA . GLU A 1 167 ? -20.040 -7.045 14.917 1.00 95.94 167 GLU A CA 1
ATOM 1320 C C . GLU A 1 167 ? -18.974 -8.145 15.096 1.00 95.94 167 GLU A C 1
ATOM 1322 O O . GLU A 1 167 ? -19.267 -9.342 15.024 1.00 95.94 167 GLU A O 1
ATOM 1327 N N . TRP A 1 168 ? -17.718 -7.771 15.359 1.00 93.31 168 TRP A N 1
ATOM 1328 C CA . TRP A 1 168 ? -16.655 -8.740 15.637 1.00 93.31 168 TRP A CA 1
ATOM 1329 C C . TRP A 1 168 ? -16.896 -9.518 16.931 1.00 93.31 168 TRP A C 1
ATOM 1331 O O . TRP A 1 168 ? -16.661 -10.729 16.956 1.00 93.31 168 TRP A O 1
ATOM 1341 N N . LEU A 1 169 ? -17.393 -8.860 17.981 1.00 92.06 169 LEU A N 1
ATOM 1342 C CA . LEU A 1 169 ? -17.755 -9.515 19.239 1.00 92.06 169 LEU A CA 1
ATOM 1343 C C . LEU A 1 169 ? -18.929 -10.484 19.057 1.00 92.06 169 LEU A C 1
ATOM 1345 O O . LEU A 1 169 ? -18.881 -11.594 19.584 1.00 92.06 169 LEU A O 1
ATOM 1349 N N . GLU A 1 170 ? -19.939 -10.125 18.266 1.00 95.56 170 GLU A N 1
ATOM 1350 C CA . GLU A 1 170 ? -21.059 -11.014 17.933 1.00 95.56 170 GLU A CA 1
ATOM 1351 C C . GLU A 1 170 ? -20.592 -12.257 17.163 1.00 95.56 170 GLU A C 1
ATOM 1353 O O . GLU A 1 170 ? -20.981 -13.383 17.489 1.00 95.56 170 GLU A O 1
ATOM 1358 N N . ARG A 1 171 ? -19.702 -12.084 16.175 1.00 93.44 171 ARG A N 1
ATOM 1359 C CA . ARG A 1 171 ? -19.096 -13.201 15.426 1.00 93.44 171 ARG A CA 1
ATOM 1360 C C . ARG A 1 171 ? -18.275 -14.117 16.332 1.00 93.44 171 ARG A C 1
ATOM 1362 O O . ARG A 1 171 ? -18.349 -15.339 16.199 1.00 93.44 171 ARG A O 1
ATOM 1369 N N . LEU A 1 172 ? -17.512 -13.539 17.257 1.00 91.00 172 LEU A N 1
ATOM 1370 C CA . LEU A 1 172 ? -16.718 -14.274 18.238 1.00 91.00 172 LEU A CA 1
ATOM 1371 C C . LEU A 1 172 ? -17.620 -15.064 19.193 1.00 91.00 172 LEU A C 1
ATOM 1373 O O . LEU A 1 172 ? -17.386 -16.251 19.406 1.00 91.00 172 LEU A O 1
ATOM 1377 N N . LEU A 1 173 ? -18.686 -14.449 19.706 1.00 91.19 173 LEU A N 1
ATOM 1378 C CA . LEU A 1 173 ? -19.668 -15.111 20.565 1.00 91.19 173 LEU A CA 1
ATOM 1379 C C . LEU A 1 173 ? -20.349 -16.276 19.839 1.00 91.19 173 LEU A C 1
ATOM 1381 O O . LEU A 1 173 ? -20.483 -17.361 20.404 1.00 91.19 173 LEU A O 1
ATOM 1385 N N . LYS A 1 174 ? -20.721 -16.088 18.567 1.00 93.06 174 LYS A N 1
ATOM 1386 C CA . LYS A 1 174 ? -21.262 -17.164 17.729 1.00 93.06 174 LYS A CA 1
ATOM 1387 C C . LYS A 1 174 ? -20.274 -18.324 17.594 1.00 93.06 174 LYS A C 1
ATOM 1389 O O . LYS A 1 174 ? -20.667 -19.468 17.795 1.00 93.06 174 LYS A O 1
ATOM 1394 N N . TYR A 1 175 ? -19.003 -18.036 17.313 1.00 89.25 175 TYR A N 1
ATOM 1395 C CA . TYR A 1 175 ? -17.954 -19.056 17.233 1.00 89.25 175 TYR A CA 1
ATOM 1396 C C . TYR A 1 175 ? -17.797 -19.826 18.552 1.00 89.25 175 TYR A C 1
ATOM 13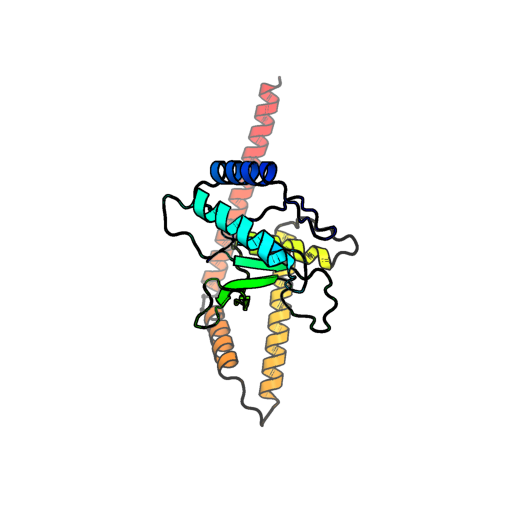98 O O . TYR A 1 175 ? -17.746 -21.053 18.541 1.00 89.25 175 TYR A O 1
ATOM 1406 N N . VAL A 1 176 ? -17.779 -19.131 19.693 1.00 89.00 176 VAL A N 1
ATOM 1407 C CA . VAL A 1 176 ? -17.684 -19.772 21.014 1.00 89.00 176 VAL A CA 1
ATOM 1408 C C . VAL A 1 176 ? -18.887 -20.680 21.272 1.00 89.00 176 VAL A C 1
ATOM 1410 O O . VAL A 1 176 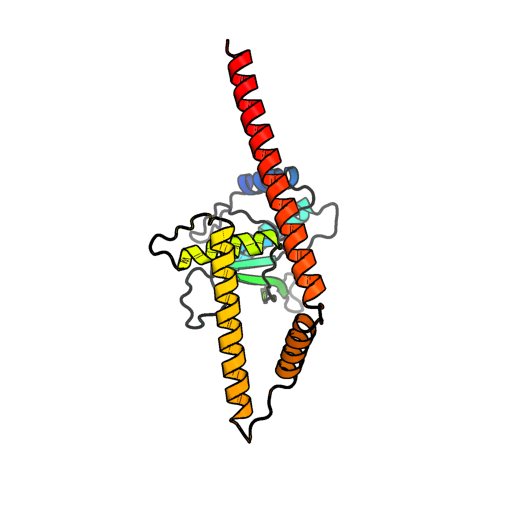? -18.700 -21.821 21.687 1.00 89.00 176 VAL A O 1
ATOM 1413 N N . ASN A 1 177 ? -20.105 -20.229 20.965 1.00 90.38 177 ASN A N 1
ATOM 1414 C CA . ASN A 1 177 ? -21.309 -21.052 21.104 1.00 90.38 177 ASN A CA 1
ATOM 1415 C C . ASN A 1 177 ? -21.280 -22.286 20.189 1.00 90.38 177 ASN A C 1
ATOM 1417 O O . ASN A 1 177 ? -21.647 -23.375 20.622 1.00 90.38 177 ASN A O 1
ATOM 1421 N N . GLU A 1 178 ? -20.814 -22.140 18.945 1.00 88.31 178 GLU A N 1
ATOM 1422 C CA . GLU A 1 178 ? -20.650 -23.266 18.021 1.00 88.31 178 GLU A CA 1
ATOM 1423 C C . GLU A 1 178 ? -19.641 -24.290 18.551 1.00 88.31 178 GLU A C 1
ATOM 1425 O O . GLU A 1 178 ? -19.916 -25.487 18.507 1.00 88.31 178 GLU A O 1
ATOM 1430 N N . VAL A 1 179 ? -18.505 -23.840 19.091 1.00 87.06 179 VAL A N 1
ATOM 1431 C CA . VAL A 1 179 ? -17.493 -24.725 19.688 1.00 87.06 179 VAL A CA 1
ATOM 1432 C C . VAL A 1 179 ? -18.036 -25.428 20.931 1.00 87.06 179 VAL A C 1
ATOM 1434 O O . VAL A 1 179 ? -17.857 -26.632 21.055 1.00 87.06 179 VAL A O 1
ATOM 1437 N N . LEU A 1 180 ? -18.747 -24.718 21.812 1.00 86.56 180 LEU A N 1
ATOM 1438 C CA . LEU A 1 180 ? -19.368 -25.308 23.006 1.00 86.56 180 LEU A CA 1
ATOM 1439 C C . LEU A 1 180 ? -20.467 -26.326 22.665 1.00 86.56 180 LEU A C 1
ATOM 1441 O O . LEU A 1 180 ? -20.700 -27.251 23.435 1.00 86.56 180 LEU A O 1
ATOM 1445 N N . SER A 1 181 ? -21.151 -26.157 21.529 1.00 86.62 181 SER A N 1
ATOM 1446 C CA . SER A 1 181 ? -22.210 -27.071 21.078 1.00 86.62 181 SER A CA 1
ATOM 1447 C C . SER A 1 181 ? -21.699 -28.350 20.403 1.00 86.62 181 SER A C 1
ATOM 1449 O O . SER A 1 181 ? -22.472 -29.290 20.223 1.00 86.62 181 SER A O 1
ATOM 1451 N N . ARG A 1 182 ? -20.426 -28.389 19.985 1.00 82.00 182 ARG A N 1
ATOM 1452 C CA . ARG A 1 182 ? -19.826 -29.534 19.289 1.00 82.00 182 ARG A CA 1
ATOM 1453 C C . ARG A 1 182 ? -19.048 -30.393 20.281 1.00 82.00 182 ARG A C 1
ATOM 1455 O O . ARG A 1 182 ? -18.057 -29.938 20.832 1.00 82.00 182 ARG A O 1
ATOM 1462 N N . ASP A 1 183 ? -19.456 -31.649 20.427 1.00 68.56 183 ASP A N 1
ATOM 1463 C CA . ASP A 1 183 ? -18.830 -32.593 21.366 1.00 68.56 183 ASP A CA 1
ATOM 1464 C C . ASP A 1 183 ? -17.533 -33.239 20.811 1.00 68.56 183 ASP A C 1
ATOM 1466 O O . ASP A 1 183 ? -16.701 -33.722 21.571 1.00 68.56 183 ASP A O 1
ATOM 1470 N N . GLU A 1 184 ? -17.320 -33.241 19.483 1.00 58.94 184 GLU A N 1
ATOM 1471 C CA . GLU A 1 184 ? -16.347 -34.155 18.839 1.00 58.94 184 GLU A CA 1
ATOM 1472 C C . GLU A 1 184 ? -15.202 -33.509 18.028 1.00 58.94 184 GLU A C 1
ATOM 1474 O O . GLU A 1 184 ? -14.268 -34.210 17.637 1.00 58.94 184 GLU A O 1
ATOM 1479 N N . LEU A 1 185 ? -15.211 -32.197 17.754 1.00 62.00 185 LEU A N 1
ATOM 1480 C CA . LEU A 1 185 ? -14.101 -31.550 17.029 1.00 62.00 185 LEU A CA 1
ATOM 1481 C C . LEU A 1 185 ? -13.106 -30.908 18.004 1.00 62.00 185 LEU A C 1
ATOM 1483 O O . LEU A 1 185 ? -13.532 -30.162 18.886 1.00 62.00 185 LEU A O 1
ATOM 1487 N N . PRO A 1 186 ? -11.783 -31.110 17.832 1.00 67.06 186 PRO A N 1
ATOM 1488 C CA . PRO A 1 186 ? -10.802 -30.425 18.659 1.00 67.06 186 PRO A CA 1
ATOM 1489 C C . PRO A 1 186 ? -10.915 -28.919 18.411 1.00 67.06 186 PRO A C 1
ATOM 1491 O O . PRO A 1 186 ? -10.668 -28.436 17.303 1.00 67.06 186 PRO A O 1
ATOM 1494 N N . ALA A 1 187 ? -11.311 -28.177 19.445 1.00 67.69 187 ALA A N 1
ATOM 1495 C CA . ALA A 1 187 ? -11.280 -26.725 19.419 1.00 67.69 187 ALA A CA 1
ATOM 1496 C C . ALA A 1 187 ? -9.855 -26.252 19.091 1.00 67.69 187 ALA A C 1
ATOM 1498 O O . ALA A 1 187 ? -8.873 -26.793 19.607 1.00 67.69 187 ALA A O 1
ATOM 1499 N N . ASP A 1 188 ? -9.732 -25.235 18.238 1.00 81.19 188 ASP A N 1
ATOM 1500 C CA . ASP A 1 188 ? -8.431 -24.668 17.898 1.00 81.19 188 ASP A CA 1
ATOM 1501 C C . ASP A 1 188 ? -7.817 -24.004 19.141 1.00 81.19 188 ASP A C 1
ATOM 1503 O O . ASP A 1 188 ? -8.204 -22.908 19.560 1.00 81.19 188 ASP A O 1
ATOM 1507 N N . ALA A 1 189 ? -6.830 -24.677 19.734 1.00 84.19 189 ALA A N 1
ATOM 1508 C CA . ALA A 1 189 ? -6.131 -24.206 20.921 1.00 84.19 189 ALA A CA 1
ATOM 1509 C C . ALA A 1 189 ? -5.433 -22.852 20.699 1.00 84.19 189 ALA A C 1
ATOM 1511 O O . ALA A 1 189 ? -5.241 -22.099 21.655 1.00 84.19 189 ALA A O 1
ATOM 1512 N N . THR A 1 190 ? -5.060 -22.515 19.459 1.00 88.81 190 THR A N 1
ATOM 1513 C CA . THR A 1 190 ? -4.449 -21.216 19.146 1.00 88.81 190 THR A CA 1
ATOM 1514 C C . THR A 1 190 ? -5.474 -20.088 19.207 1.00 88.81 190 THR A C 1
ATOM 1516 O O . THR A 1 190 ? -5.179 -19.033 19.772 1.00 88.81 190 THR A O 1
ATOM 1519 N N . MET A 1 191 ? -6.692 -20.326 18.710 1.00 85.94 191 MET A N 1
ATOM 1520 C CA . MET A 1 191 ? -7.806 -19.387 18.824 1.00 85.94 191 MET A CA 1
ATOM 1521 C C . MET A 1 191 ? -8.209 -19.210 20.291 1.00 85.94 191 MET A C 1
ATOM 1523 O O . MET A 1 191 ? -8.307 -18.081 20.760 1.00 85.94 191 MET A O 1
ATOM 1527 N N . GLY A 1 192 ? -8.339 -20.306 21.048 1.00 87.44 192 GLY A N 1
ATOM 1528 C CA . GLY A 1 192 ? -8.663 -20.259 22.479 1.00 87.44 192 GLY A CA 1
ATOM 1529 C C . GLY A 1 192 ? -7.680 -19.418 23.302 1.00 87.44 192 GLY A C 1
ATOM 1530 O O . GLY A 1 192 ? -8.103 -18.598 24.114 1.00 87.44 192 GLY A O 1
ATOM 1531 N N . ARG A 1 193 ? -6.368 -19.542 23.043 1.00 89.75 193 ARG A N 1
ATOM 1532 C CA . ARG A 1 193 ? -5.343 -18.701 23.692 1.00 89.75 193 ARG A CA 1
ATOM 1533 C C . ARG A 1 193 ? -5.524 -17.218 23.366 1.00 89.75 193 ARG A C 1
ATOM 1535 O O . ARG A 1 193 ? -5.549 -16.404 24.281 1.00 89.75 193 ARG A O 1
ATOM 1542 N N . LYS A 1 194 ? -5.735 -16.876 22.090 1.00 90.44 194 LYS A N 1
ATOM 1543 C CA . LYS A 1 194 ? -5.978 -15.484 21.672 1.00 90.44 194 LYS A CA 1
ATOM 1544 C C . LYS A 1 194 ? -7.229 -14.893 22.325 1.00 90.44 194 LYS A C 1
ATOM 1546 O O . LYS A 1 194 ? -7.218 -13.731 22.712 1.00 90.44 194 LYS A O 1
ATOM 1551 N N . LEU A 1 195 ? -8.296 -15.681 22.465 1.00 89.00 195 LEU A N 1
ATOM 1552 C CA . LEU A 1 195 ? -9.522 -15.248 23.142 1.00 89.00 195 LEU A CA 1
ATOM 1553 C C . LEU A 1 195 ? -9.278 -14.949 24.623 1.00 89.00 195 LEU A C 1
ATOM 1555 O O . LEU A 1 195 ? -9.738 -13.925 25.122 1.00 89.00 195 LEU A O 1
ATOM 1559 N N . ILE A 1 196 ? -8.518 -15.804 25.307 1.00 88.69 196 ILE A N 1
ATOM 1560 C CA . ILE A 1 196 ? -8.124 -15.579 26.701 1.00 88.69 196 ILE A CA 1
ATOM 1561 C C . ILE A 1 196 ? -7.284 -14.304 26.826 1.00 88.69 196 ILE A C 1
ATOM 1563 O O . ILE A 1 196 ? -7.534 -13.510 27.727 1.00 88.69 196 ILE A O 1
ATOM 1567 N N . ASP A 1 197 ? -6.345 -14.061 25.911 1.00 90.12 197 ASP A N 1
ATOM 1568 C CA . ASP A 1 197 ? -5.533 -12.838 25.918 1.00 90.12 197 ASP A CA 1
ATOM 1569 C C . ASP A 1 197 ? -6.397 -11.576 25.745 1.00 90.12 197 ASP A C 1
ATOM 1571 O O . ASP A 1 197 ? -6.191 -10.584 26.451 1.00 90.12 197 ASP A O 1
ATOM 1575 N N . ILE A 1 198 ? -7.408 -11.618 24.866 1.00 87.88 198 ILE A N 1
ATOM 1576 C CA . ILE A 1 198 ? -8.381 -10.524 24.691 1.00 87.88 198 ILE A CA 1
ATOM 1577 C C . ILE A 1 198 ? -9.149 -10.281 25.995 1.00 87.88 198 ILE A C 1
ATOM 1579 O O . ILE A 1 198 ? -9.235 -9.139 26.452 1.00 87.88 198 ILE A O 1
ATOM 1583 N N . VAL A 1 199 ? -9.675 -11.342 26.614 1.00 87.00 199 VAL A N 1
ATOM 1584 C CA . VAL A 1 199 ? -10.429 -11.241 27.872 1.00 87.00 199 VAL A CA 1
ATOM 1585 C C . VAL A 1 199 ? -9.542 -10.721 28.994 1.00 87.00 199 VAL A C 1
ATOM 1587 O O . VAL A 1 1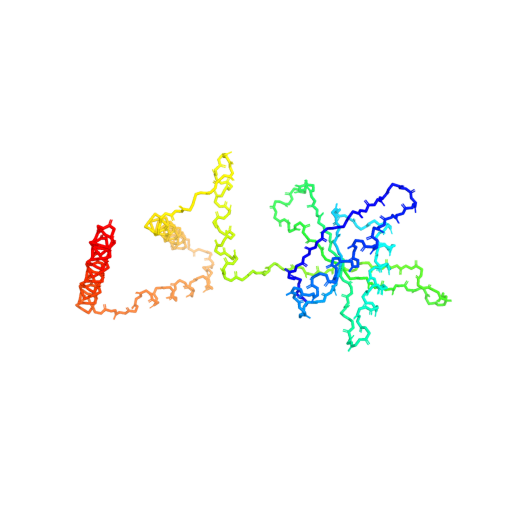99 ? -9.958 -9.814 29.697 1.00 87.00 199 VAL A O 1
ATOM 1590 N N . ASN A 1 200 ? -8.314 -11.216 29.136 1.00 87.12 200 ASN A N 1
ATOM 1591 C CA . ASN A 1 200 ? -7.375 -10.762 30.163 1.00 87.12 200 ASN A CA 1
ATOM 1592 C C . ASN A 1 200 ? -6.985 -9.291 29.980 1.00 87.12 200 ASN A C 1
ATOM 1594 O O . ASN A 1 200 ? -6.863 -8.558 30.959 1.00 87.12 200 ASN A O 1
ATOM 1598 N N . THR A 1 201 ? -6.823 -8.846 28.732 1.00 86.00 201 THR A N 1
ATOM 1599 C CA . THR A 1 201 ? -6.535 -7.440 28.423 1.00 86.00 201 THR A CA 1
ATOM 1600 C C . THR A 1 201 ? -7.721 -6.550 28.794 1.00 86.00 201 THR A C 1
ATOM 1602 O O . THR A 1 201 ? -7.541 -5.523 29.449 1.00 86.00 201 THR A O 1
ATOM 1605 N N . ALA A 1 202 ? -8.942 -6.957 28.436 1.00 77.81 202 ALA A N 1
ATOM 1606 C CA . ALA A 1 202 ? -10.165 -6.223 28.763 1.00 77.81 202 ALA A CA 1
ATOM 1607 C C . ALA A 1 202 ? -10.513 -6.275 30.262 1.00 77.81 202 ALA A C 1
ATOM 1609 O O . ALA A 1 202 ? -11.028 -5.310 30.818 1.00 77.81 202 ALA A O 1
ATOM 1610 N N . ALA A 1 203 ? -10.198 -7.387 30.924 1.00 68.56 203 ALA A N 1
ATOM 1611 C CA . ALA A 1 203 ? -10.400 -7.619 32.347 1.00 68.56 203 ALA A CA 1
ATOM 1612 C C . ALA A 1 203 ? -9.262 -7.053 33.204 1.00 68.56 203 ALA A C 1
ATOM 1614 O O . ALA A 1 203 ? -9.166 -7.402 34.380 1.00 68.56 203 ALA A O 1
ATOM 1615 N N . THR A 1 204 ? -8.409 -6.173 32.662 1.00 71.00 204 THR A N 1
ATOM 1616 C CA . THR A 1 204 ? -7.527 -5.344 33.488 1.00 71.00 204 THR A CA 1
ATOM 1617 C C . THR A 1 204 ? -8.409 -4.554 34.457 1.00 71.00 204 THR A C 1
ATOM 1619 O O . THR A 1 204 ? -9.029 -3.553 34.114 1.00 71.00 204 THR A O 1
ATOM 1622 N N . HIS A 1 205 ? -8.555 -5.098 35.667 1.00 60.66 205 HIS A N 1
ATOM 1623 C CA . HIS A 1 205 ? -9.553 -4.700 36.648 1.00 60.66 205 HIS A CA 1
ATOM 1624 C C . HIS A 1 205 ? -9.310 -3.262 37.112 1.00 60.66 205 HIS A C 1
ATOM 1626 O O . HIS A 1 205 ? -8.623 -3.014 38.104 1.00 60.66 205 HIS A O 1
ATOM 1632 N N . MET A 1 206 ? -9.889 -2.293 36.410 1.00 66.50 206 MET A N 1
ATOM 1633 C CA . MET A 1 206 ? -9.965 -0.928 36.899 1.00 66.50 206 MET A CA 1
ATOM 1634 C C . MET A 1 206 ? -11.148 -0.842 37.865 1.00 66.50 206 MET A C 1
ATOM 1636 O O . MET A 1 206 ? -12.274 -1.193 37.519 1.00 66.50 206 MET A O 1
ATOM 1640 N N . GLN A 1 207 ? -10.891 -0.416 39.105 1.00 78.25 207 GLN A N 1
ATOM 1641 C CA . GLN A 1 207 ? -11.952 -0.185 40.090 1.00 78.25 207 GLN A CA 1
ATOM 1642 C C . GLN A 1 207 ? -12.959 0.819 39.512 1.00 78.25 207 GLN A C 1
ATOM 1644 O O . GLN A 1 207 ? -12.559 1.866 38.997 1.00 78.25 207 GLN A O 1
ATOM 1649 N N . THR A 1 208 ? -14.252 0.516 39.611 1.00 80.88 208 THR A N 1
ATOM 1650 C CA . THR A 1 208 ? -15.345 1.329 39.045 1.00 80.88 208 THR A CA 1
ATOM 1651 C C . THR A 1 208 ? -15.293 2.786 39.512 1.00 80.88 208 THR A C 1
ATOM 1653 O O . THR A 1 208 ? -15.492 3.698 38.717 1.00 80.88 208 THR A O 1
ATOM 1656 N N . GLU A 1 209 ? -14.921 3.020 40.771 1.00 84.56 209 GLU A N 1
ATOM 1657 C CA . GLU A 1 209 ? -14.736 4.357 41.357 1.00 84.56 209 GLU A CA 1
ATOM 1658 C C . GLU A 1 209 ? -13.574 5.141 40.718 1.00 84.56 209 GLU A C 1
ATOM 1660 O O . GLU A 1 209 ? -13.656 6.352 40.488 1.00 84.56 209 GLU A O 1
ATOM 1665 N N . LYS A 1 210 ? -12.479 4.449 40.380 1.00 84.00 210 LYS A N 1
ATOM 1666 C CA . LYS A 1 210 ? -11.340 5.056 39.675 1.00 84.00 210 LYS A CA 1
ATOM 1667 C C . LYS A 1 210 ? -11.698 5.390 38.233 1.00 84.00 210 LYS A C 1
ATOM 1669 O O . LYS A 1 210 ? -11.285 6.434 37.743 1.00 84.00 210 LYS A O 1
ATOM 1674 N N . LEU A 1 211 ? -12.485 4.543 37.570 1.00 83.62 211 LEU A N 1
ATOM 1675 C CA . LEU A 1 211 ? -12.987 4.820 36.225 1.00 83.62 211 LEU A CA 1
ATOM 1676 C C . LEU A 1 211 ? -13.912 6.045 36.216 1.00 83.62 211 LEU A C 1
ATOM 1678 O O . LEU A 1 211 ? -13.692 6.952 35.421 1.00 83.62 211 LEU A O 1
ATOM 1682 N N . ASP A 1 212 ? -14.883 6.118 37.127 1.00 87.81 212 ASP A N 1
ATOM 1683 C CA . ASP A 1 212 ? -15.816 7.251 37.203 1.00 87.81 212 ASP A CA 1
ATOM 1684 C C . ASP A 1 212 ? -15.094 8.580 37.488 1.00 87.81 212 ASP A C 1
ATOM 1686 O O . ASP A 1 212 ? -15.335 9.588 36.821 1.00 87.81 212 ASP A O 1
ATOM 1690 N N . SER A 1 213 ? -14.138 8.582 38.422 1.00 90.56 213 SER A N 1
ATOM 1691 C CA . SER A 1 213 ? -13.323 9.775 38.694 1.00 90.56 213 SER A CA 1
ATOM 1692 C C . SER A 1 213 ? -12.432 10.176 37.509 1.00 90.56 213 SER A C 1
ATOM 1694 O O . SER A 1 213 ? -12.358 11.365 37.192 1.00 90.56 213 SER A O 1
ATOM 1696 N N . LEU A 1 214 ? -11.811 9.220 36.807 1.00 87.62 214 LEU A N 1
ATOM 1697 C CA . LEU A 1 214 ? -11.039 9.479 35.584 1.00 87.62 214 LEU A CA 1
ATOM 1698 C C . LEU A 1 214 ? -11.909 10.073 34.471 1.00 87.62 214 LEU A C 1
ATOM 1700 O O . LEU A 1 214 ? -11.531 11.081 33.873 1.00 87.62 214 LEU A O 1
ATOM 1704 N N . VAL A 1 215 ? -13.086 9.501 34.216 1.00 88.12 215 VAL A N 1
ATOM 1705 C CA . VAL A 1 215 ? -14.018 9.991 33.188 1.00 88.12 215 VAL A CA 1
ATOM 1706 C C . VAL A 1 215 ? -14.513 11.397 33.529 1.00 88.12 215 VAL A C 1
ATOM 1708 O O . VAL A 1 215 ? -14.512 12.280 32.675 1.00 88.12 215 VAL A O 1
ATOM 1711 N N . LYS A 1 216 ? -14.876 11.657 34.789 1.00 92.69 216 LYS A N 1
ATOM 1712 C CA . LYS A 1 216 ? -15.326 12.990 35.221 1.00 92.69 216 LYS A CA 1
ATOM 1713 C C . LYS A 1 216 ? -14.234 14.049 35.100 1.00 92.69 216 LYS A C 1
ATOM 1715 O O . LYS A 1 216 ? -14.522 15.164 34.667 1.00 92.69 216 LYS A O 1
ATOM 1720 N N . ASN A 1 217 ? -13.003 13.721 35.488 1.00 93.50 217 ASN A N 1
ATOM 1721 C CA . ASN A 1 217 ? -11.883 14.657 35.402 1.00 93.50 217 ASN A CA 1
ATOM 1722 C C . ASN A 1 217 ? -11.515 14.944 33.943 1.00 93.50 217 ASN A C 1
ATOM 1724 O O . ASN A 1 217 ? -11.463 16.105 33.555 1.00 93.50 217 ASN A O 1
ATOM 1728 N N . THR A 1 218 ? -11.382 13.905 33.113 1.00 92.50 218 THR A N 1
ATOM 1729 C CA . THR A 1 218 ? -11.102 14.075 31.677 1.00 92.50 218 THR A CA 1
ATOM 1730 C C . THR A 1 218 ? -12.196 14.881 30.975 1.00 92.50 218 THR A C 1
ATOM 1732 O O . THR A 1 218 ? -11.884 15.799 30.220 1.00 92.50 218 THR A O 1
ATOM 1735 N N . LEU A 1 219 ? -13.478 14.626 31.267 1.00 93.75 219 LEU A N 1
ATOM 1736 C CA . LEU A 1 219 ? -14.589 15.405 30.709 1.00 93.75 219 LEU A CA 1
ATOM 1737 C C . LEU A 1 219 ? -14.521 16.883 31.117 1.00 93.75 219 LEU A C 1
ATOM 1739 O O . LEU A 1 219 ? -14.727 17.762 30.279 1.00 93.75 219 LEU A O 1
ATOM 1743 N N . ARG A 1 220 ? -14.212 17.165 32.389 1.00 94.25 220 ARG A N 1
ATOM 1744 C CA . ARG A 1 220 ? -14.041 18.537 32.886 1.00 94.25 220 ARG A CA 1
ATOM 1745 C C . ARG A 1 220 ? -12.909 19.252 32.151 1.00 94.25 220 ARG A C 1
ATOM 1747 O O . ARG A 1 220 ? -13.095 20.393 31.732 1.00 94.25 220 ARG A O 1
ATOM 1754 N N . ASP A 1 221 ? -11.780 18.577 31.962 1.00 95.81 221 ASP A N 1
ATOM 1755 C CA . ASP A 1 221 ? -10.619 19.137 31.272 1.00 95.81 221 ASP A CA 1
ATOM 1756 C C . ASP A 1 221 ? -10.941 19.433 29.799 1.00 95.81 221 ASP A C 1
ATOM 1758 O O . ASP A 1 221 ? -10.668 20.535 29.320 1.00 95.81 221 ASP A O 1
ATOM 1762 N N . TYR A 1 222 ? -11.619 18.518 29.095 1.00 93.81 222 TYR A N 1
ATOM 1763 C CA . TYR A 1 222 ? -12.067 18.755 27.717 1.00 93.81 222 TYR A CA 1
ATOM 1764 C C . TYR A 1 222 ? -13.057 19.920 27.607 1.00 93.81 222 TYR A C 1
ATOM 1766 O O . TYR A 1 222 ? -12.927 20.749 26.702 1.00 93.81 222 TYR A O 1
ATOM 1774 N N . MET A 1 223 ? -14.017 20.031 28.533 1.00 94.56 223 MET A N 1
ATOM 1775 C CA . MET A 1 223 ? -14.943 21.169 28.575 1.00 94.56 223 MET A CA 1
ATOM 1776 C C . MET A 1 223 ? -14.201 22.490 28.805 1.00 94.56 223 MET A C 1
ATOM 1778 O O . MET A 1 223 ? -14.476 23.475 28.119 1.00 94.56 223 MET A O 1
ATOM 1782 N N . MET A 1 224 ? -13.230 22.510 29.722 1.00 96.44 224 MET A N 1
ATOM 1783 C CA . MET A 1 224 ? -12.417 23.693 30.001 1.00 96.44 224 MET A CA 1
ATOM 1784 C C . MET A 1 224 ? -11.583 24.109 28.782 1.00 96.44 224 MET A C 1
ATOM 1786 O O . MET A 1 224 ? -11.559 25.289 28.433 1.00 96.44 224 MET A O 1
ATOM 1790 N N . ILE A 1 225 ? -10.944 23.154 28.097 1.00 96.06 225 ILE A N 1
ATOM 1791 C CA . ILE A 1 225 ? -10.168 23.415 26.876 1.00 96.06 225 ILE A CA 1
ATOM 1792 C C . ILE A 1 225 ? -11.074 23.959 25.769 1.00 96.06 225 ILE A C 1
ATOM 1794 O O . ILE A 1 225 ? -10.738 24.964 25.142 1.00 96.06 225 ILE A O 1
ATOM 1798 N N . SER A 1 226 ? -12.244 23.349 25.549 1.00 94.75 226 SER A N 1
ATOM 1799 C CA . SER A 1 226 ? -13.203 23.834 24.551 1.00 94.75 226 SER A CA 1
ATOM 1800 C C . SER A 1 226 ? -13.686 25.250 24.868 1.00 94.75 226 SER A C 1
ATOM 1802 O O . SER A 1 226 ? -13.852 26.062 23.956 1.00 94.75 226 SER A O 1
ATOM 1804 N N . TYR A 1 227 ? -13.905 25.559 26.146 1.00 96.75 227 TYR A N 1
ATOM 1805 C CA . TYR A 1 227 ? -14.296 26.893 26.582 1.00 96.75 227 TYR A CA 1
ATOM 1806 C C . TYR A 1 227 ? -13.185 27.922 26.328 1.00 96.75 227 TYR A C 1
ATOM 1808 O O . TYR A 1 227 ? -13.443 28.964 25.725 1.00 96.75 227 TYR A O 1
ATOM 1816 N N . LEU A 1 228 ? -11.941 27.612 26.706 1.00 96.69 228 LEU A N 1
ATOM 1817 C CA . LEU A 1 228 ? -10.776 28.473 26.466 1.00 96.69 228 LEU A CA 1
ATOM 1818 C C . LEU A 1 228 ? -10.524 28.705 24.971 1.00 96.69 228 LEU A C 1
ATOM 1820 O O . LEU A 1 228 ? -10.256 29.834 24.562 1.00 96.69 228 LEU A O 1
ATOM 1824 N N . ALA A 1 229 ? -10.660 27.673 24.137 1.00 96.94 229 ALA A N 1
ATOM 1825 C CA . ALA A 1 229 ? -10.542 27.804 22.688 1.00 96.94 229 ALA A CA 1
ATOM 1826 C C . ALA A 1 229 ? -11.601 28.765 22.119 1.00 96.94 229 ALA A C 1
ATOM 1828 O O . ALA A 1 229 ? -11.272 29.653 21.331 1.00 96.94 229 ALA A O 1
ATOM 1829 N N . ASN A 1 230 ? -12.856 28.644 22.567 1.00 96.38 230 ASN A N 1
ATOM 1830 C CA . ASN A 1 230 ? -13.932 29.546 22.157 1.00 96.38 230 ASN A CA 1
ATOM 1831 C C . ASN A 1 230 ? -13.693 30.985 22.628 1.00 96.38 230 ASN A C 1
ATOM 1833 O O . ASN A 1 230 ? -13.873 31.905 21.837 1.00 96.38 230 ASN A O 1
ATOM 1837 N N . LEU A 1 231 ? -13.232 31.183 23.865 1.00 97.00 231 LEU A N 1
ATOM 1838 C CA . LEU A 1 231 ? -12.880 32.506 24.392 1.00 97.00 231 LEU A CA 1
ATOM 1839 C C . LEU A 1 231 ? -11.739 33.141 23.586 1.00 97.00 231 LEU A C 1
ATOM 1841 O O . LEU A 1 231 ? -11.790 34.312 23.228 1.00 97.00 231 LEU A O 1
ATOM 1845 N N . THR A 1 232 ? -10.725 32.354 23.233 1.00 96.75 232 THR A N 1
ATOM 1846 C CA . THR A 1 232 ? -9.602 32.840 22.418 1.00 96.75 232 THR A CA 1
ATOM 1847 C C . THR A 1 232 ? -10.075 33.231 21.016 1.00 96.75 232 THR A C 1
ATOM 1849 O O . THR A 1 232 ? -9.669 34.265 20.489 1.00 96.75 232 THR A O 1
ATOM 1852 N N . LYS A 1 233 ? -10.986 32.445 20.427 1.00 96.62 233 LYS A N 1
ATOM 1853 C CA . LYS A 1 233 ? -11.605 32.739 19.129 1.00 96.62 233 LYS A CA 1
ATOM 1854 C C . LYS A 1 233 ? -12.453 34.012 19.164 1.00 96.62 233 LYS A C 1
ATOM 1856 O O . LYS A 1 233 ? -12.338 34.824 18.249 1.00 96.62 233 LYS A O 1
ATOM 1861 N N . THR A 1 234 ? -13.279 34.214 20.193 1.00 96.56 234 THR A N 1
ATOM 1862 C CA . THR A 1 234 ? -14.079 35.443 20.329 1.00 96.56 234 THR A CA 1
ATOM 1863 C C . THR A 1 234 ? -13.189 36.658 20.563 1.00 96.56 234 THR A C 1
ATOM 1865 O O . THR A 1 234 ? -13.416 37.698 19.950 1.00 96.56 234 THR A O 1
ATOM 1868 N N . GLN A 1 235 ? -12.130 36.522 21.365 1.00 95.25 235 GLN A N 1
ATOM 1869 C CA . GLN A 1 235 ? -11.163 37.595 21.587 1.00 95.25 235 GLN A CA 1
ATOM 1870 C C . GLN A 1 235 ? -10.426 37.982 20.298 1.00 95.25 235 GLN A C 1
ATOM 1872 O O . GLN A 1 235 ? -10.273 39.171 20.020 1.00 95.25 235 GLN A O 1
ATOM 1877 N N . LEU A 1 236 ? -10.026 37.000 19.482 1.00 96.62 236 LEU A N 1
ATOM 1878 C CA . LEU A 1 236 ? -9.453 37.233 18.151 1.00 96.62 236 LEU A CA 1
ATOM 1879 C C . LEU A 1 236 ? -10.422 38.000 17.245 1.00 96.62 236 LEU A C 1
ATOM 1881 O O . LEU A 1 236 ? -10.032 38.999 16.651 1.00 96.62 236 LEU A O 1
ATOM 1885 N N . GLN A 1 237 ? -11.693 37.592 17.197 1.00 95.81 237 GLN A N 1
ATOM 1886 C CA . GLN A 1 237 ? -12.715 38.272 16.394 1.00 95.81 237 GLN A CA 1
ATOM 1887 C C . GLN A 1 237 ? -12.954 39.718 16.844 1.00 95.81 237 GLN A C 1
ATOM 1889 O O . GLN A 1 237 ? -13.093 40.611 16.010 1.00 95.81 237 GLN A O 1
ATOM 1894 N N . VAL A 1 238 ? -12.998 39.970 18.156 1.00 95.31 238 VAL A N 1
ATOM 1895 C CA . VAL A 1 238 ? -13.147 41.328 18.702 1.00 95.31 238 VAL A CA 1
ATOM 1896 C C . VAL A 1 238 ? -11.927 42.181 18.364 1.00 95.31 238 VAL A C 1
ATOM 1898 O O . VAL A 1 238 ? -12.083 43.326 17.945 1.00 95.31 238 VAL A O 1
ATOM 1901 N N . HIS A 1 239 ? -10.722 41.626 18.496 1.00 95.69 239 HIS A N 1
ATOM 1902 C CA . HIS A 1 239 ? -9.486 42.321 18.154 1.00 95.69 239 HIS A CA 1
ATOM 1903 C C . HIS A 1 239 ? -9.417 42.667 16.660 1.00 95.69 239 HIS A C 1
ATOM 1905 O O . HIS A 1 239 ? -9.144 43.814 16.319 1.00 95.69 239 HIS A O 1
ATOM 1911 N N . GLU A 1 240 ? -9.726 41.721 15.766 1.00 95.19 240 GLU A N 1
ATOM 1912 C CA . GLU A 1 240 ? -9.813 41.980 14.320 1.00 95.19 240 GLU A CA 1
ATOM 1913 C C . GLU A 1 240 ? -10.792 43.114 14.006 1.00 95.19 240 GLU A C 1
ATOM 1915 O O . GLU A 1 240 ? -10.483 43.994 13.205 1.00 95.19 240 GLU A O 1
ATOM 1920 N N . ARG A 1 241 ? -11.951 43.141 14.677 1.00 91.56 241 ARG A N 1
ATOM 1921 C CA . ARG A 1 241 ? -12.939 44.212 14.503 1.00 91.56 241 ARG A CA 1
ATOM 1922 C C . ARG A 1 241 ? -12.440 45.561 15.011 1.00 91.56 241 ARG A C 1
ATOM 1924 O O . ARG A 1 241 ? -12.672 46.554 14.334 1.00 91.56 241 ARG A O 1
ATOM 1931 N N . MET A 1 242 ? -11.739 45.598 16.143 1.00 87.88 242 MET A N 1
ATOM 1932 C CA . MET A 1 242 ? -11.151 46.828 16.687 1.00 87.88 242 MET A CA 1
ATOM 1933 C C . MET A 1 242 ? -10.026 47.386 15.811 1.00 87.88 242 MET A C 1
ATOM 1935 O O . MET A 1 242 ? -9.917 48.595 15.686 1.00 87.88 242 MET A O 1
ATOM 1939 N N . VAL A 1 243 ? -9.213 46.521 15.200 1.00 90.94 243 VAL A N 1
ATOM 1940 C CA . VAL A 1 243 ? -8.137 46.928 14.278 1.00 90.94 243 VAL A CA 1
ATOM 1941 C C . VAL A 1 243 ? -8.684 47.355 12.910 1.00 90.94 243 VAL A C 1
ATOM 1943 O O . VAL A 1 243 ? -8.042 48.129 12.209 1.00 90.94 243 VAL A O 1
ATOM 1946 N N . SER A 1 244 ? -9.856 46.849 12.511 1.00 80.81 244 SER A N 1
ATOM 1947 C CA . SER A 1 244 ? -10.514 47.224 11.250 1.00 80.81 244 SER A CA 1
ATOM 1948 C C . SER A 1 244 ? -11.266 48.565 11.281 1.00 80.81 244 SER A C 1
ATOM 1950 O O . SER A 1 244 ? -11.792 48.971 10.244 1.00 80.81 244 SER A O 1
ATOM 1952 N N . ILE A 1 245 ? -11.354 49.211 12.450 1.00 59.72 245 ILE A N 1
ATOM 1953 C CA . ILE A 1 245 ? -11.927 50.552 12.664 1.00 59.72 245 ILE A CA 1
ATOM 1954 C C . ILE A 1 245 ? -10.787 51.568 12.680 1.00 59.72 245 ILE A C 1
ATOM 1956 O O . ILE A 1 245 ? -10.958 52.632 12.046 1.00 59.72 245 ILE A O 1
#

pLDDT: mean 84.51, std 10.81, range [55.19, 97.0]

Radius of gyration: 29.31 Å; chains: 1; bounding box: 53×85×76 Å

Secondary structure (DSSP, 8-state):
----------EE-SSS--EE-HHHHHHHHHHHHHH-TT----EEEES-SS--THHHHHHHHHHHHHHHHTTTSPPPPPEEEEE-----SS-TT--SEEEEEEEEE--TT-SS--EEEEEEE-------HHHHHHHHHHHGGGTSTT-------HHHHHHHHHHHHHHHHHHHHHHHHHHHH-SSS---HHHHHHHHHHHHHHT----HHHHHHHHHHHHHHHHHHHHHHHHHHHHHHHHHHHHT-

Foldseek 3Di:
DDDDDDDDFDWDDPPDDTDTDPVVVVVVQVVCCVVPVPDDDAEDEDADQDDDPCNVVVQVVVVVVQCVRCVPHPRHFYKYKYAHPPCPDPPPDDDRIKIWGWDQDCDVPDPGSPDIDTHTDDDDDDDDPVVVVVVVQQVVLVVDPVSDGDDDDPVVVVVVVVVVVVVVVVVVVVVVVVVVPDPDDPDDVVVVVVVVVVVVVVPPPDPPVNVVVVVVVVVVVVVVVVVVVVVVVVVVVVVVVVVVD

InterPro domains:
  IPR000555 JAB1/MPN/MOV34 metalloenzyme domain [PF01398] (2-65)
  IPR024969 EIF3F/CSN6-like, C-terminal [PF13012] (133-242)